Protein AF-0000000068150251 (afdb_homodimer)

Radius of gyration: 20.87 Å; Cα contacts (8 Å, |Δi|>4): 635; chains: 2; bounding box: 43×66×47 Å

Nearest PDB structures (foldseek):
  3dr8-assembly1_A  TM=8.140E-01  e=3.156E-13  unclassified
  4mbu-assembly1_A  TM=8.139E-01  e=1.909E-12  Staphylococcus aureus subsp. aureus Mu50
  4j3g-assembly2_C  TM=7.942E-01  e=8.243E-13  Brucella abortus 2308
  1yr0-assembly2_D  TM=7.872E-01  e=1.048E-12  Agrobacterium fabrum str. C58
  3dr8-assembly1_B  TM=7.837E-01  e=1.693E-12  unclassified

pLDDT: mean 96.55, std 4.09, range [64.25, 98.88]

Organism: Rhizobium meliloti (strain 1021) (NCBI:txid266834)

Structure (mmCIF, N/CA/C/O backbone):
data_AF-0000000068150251-model_v1
#
loop_
_entity.id
_entity.type
_entity.pdbx_description
1 polymer 'Acetyltransferase protein'
#
loop_
_atom_site.group_PDB
_atom_site.id
_atom_site.type_symbol
_atom_site.label_atom_id
_atom_site.label_alt_id
_atom_site.label_comp_id
_atom_site.label_asym_id
_atom_site.label_entity_id
_atom_site.label_seq_id
_atom_site.pdbx_PDB_ins_code
_atom_site.Cartn_x
_atom_site.Cartn_y
_atom_site.Cartn_z
_atom_site.occupancy
_atom_site.B_iso_or_equiv
_atom_site.auth_seq_id
_atom_site.auth_comp_id
_atom_site.auth_asym_id
_atom_site.auth_atom_id
_atom_site.pdbx_PDB_model_num
ATOM 1 N N . MET A 1 1 ? 5.004 32.906 16.703 1 64.69 1 MET A N 1
ATOM 2 C CA . MET A 1 1 ? 5.797 31.938 17.469 1 64.69 1 MET A CA 1
ATOM 3 C C . MET A 1 1 ? 6.191 30.75 16.594 1 64.69 1 MET A C 1
ATOM 5 O O . MET A 1 1 ? 5.488 30.406 15.633 1 64.69 1 MET A O 1
ATOM 9 N N . SER A 1 2 ? 7.492 30.25 16.672 1 86.94 2 SER A N 1
ATOM 10 C CA . SER A 1 2 ? 8.102 29.328 15.727 1 86.94 2 SER A CA 1
ATOM 11 C C . SER A 1 2 ? 7.648 27.891 16 1 86.94 2 SER A C 1
ATOM 13 O O . SER A 1 2 ? 7.379 27.516 17.141 1 86.94 2 SER A O 1
ATOM 15 N N . ALA A 1 3 ? 7.125 27.188 15.164 1 93.62 3 ALA A N 1
ATOM 16 C CA . ALA A 1 3 ? 6.715 25.797 15.281 1 93.62 3 ALA A CA 1
ATOM 17 C C . ALA A 1 3 ? 7.926 24.875 15.445 1 93.62 3 ALA A C 1
ATOM 19 O O . ALA A 1 3 ? 8.984 25.141 14.867 1 93.62 3 ALA A O 1
ATOM 20 N N . THR A 1 4 ? 7.863 23.969 16.359 1 96.75 4 THR A N 1
ATOM 21 C CA . THR A 1 4 ? 8.867 22.906 16.484 1 96.75 4 THR A CA 1
ATOM 22 C C . THR A 1 4 ? 8.359 21.609 15.891 1 96.75 4 THR A C 1
ATOM 24 O O . THR A 1 4 ? 7.172 21.281 15.992 1 96.75 4 THR A O 1
ATOM 27 N N . ILE A 1 5 ? 9.281 20.859 15.289 1 97.69 5 ILE A N 1
ATOM 28 C CA . ILE A 1 5 ? 8.938 19.594 14.672 1 97.69 5 ILE A CA 1
ATOM 29 C C . ILE A 1 5 ? 9.688 18.453 15.367 1 97.69 5 ILE A C 1
ATOM 31 O O . ILE A 1 5 ? 10.906 18.547 15.562 1 97.69 5 ILE A O 1
ATOM 35 N N . ARG A 1 6 ? 8.945 17.422 15.664 1 95.44 6 ARG A N 1
ATOM 36 C CA . ARG A 1 6 ? 9.641 16.297 16.297 1 95.44 6 ARG A CA 1
ATOM 37 C C . ARG A 1 6 ? 8.977 14.977 15.945 1 95.44 6 ARG A C 1
ATOM 39 O O . ARG A 1 6 ? 7.793 14.938 15.602 1 95.44 6 ARG A O 1
ATOM 46 N N . LEU A 1 7 ? 9.805 13.938 16.047 1 98.06 7 LEU A N 1
ATOM 47 C CA . LEU A 1 7 ? 9.336 12.555 16 1 98.06 7 LEU A CA 1
ATOM 48 C C . LEU A 1 7 ? 8.688 12.164 17.328 1 98.06 7 LEU A C 1
ATOM 50 O O . LEU A 1 7 ? 9.281 12.352 18.391 1 98.06 7 LEU A O 1
ATOM 54 N N . LEU A 1 8 ? 7.48 11.656 17.266 1 97.88 8 LEU A N 1
ATOM 55 C CA . LEU A 1 8 ? 6.773 11.297 18.5 1 97.88 8 LEU A CA 1
ATOM 56 C C . LEU A 1 8 ? 7.336 10.008 19.094 1 97.88 8 LEU A C 1
ATOM 58 O O . LEU A 1 8 ? 7.715 9.094 18.344 1 97.88 8 LEU A O 1
ATOM 62 N N . GLY A 1 9 ? 7.348 9.953 20.391 1 95.38 9 GLY A N 1
ATOM 63 C CA . GLY A 1 9 ? 7.684 8.734 21.109 1 95.38 9 GLY A CA 1
ATOM 64 C C . GLY A 1 9 ? 6.469 7.996 21.641 1 95.38 9 GLY A C 1
ATOM 65 O O . GLY A 1 9 ? 5.34 8.469 21.5 1 95.38 9 GLY A O 1
ATOM 66 N N . ILE A 1 10 ? 6.734 6.875 22.25 1 91.5 10 ILE A N 1
ATOM 67 C CA . ILE A 1 10 ? 5.691 5.945 22.672 1 91.5 10 ILE A CA 1
ATOM 68 C C . ILE A 1 10 ? 4.793 6.605 23.719 1 91.5 10 ILE A C 1
ATOM 70 O O . ILE A 1 10 ? 3.605 6.297 23.797 1 91.5 10 ILE A O 1
ATOM 74 N N . ASP A 1 11 ? 5.281 7.668 24.422 1 92.56 11 ASP A N 1
ATOM 75 C CA . ASP A 1 11 ? 4.523 8.289 25.5 1 92.56 11 ASP A CA 1
ATOM 76 C C . ASP A 1 11 ? 3.768 9.523 25 1 92.56 11 ASP A C 1
ATOM 78 O O . ASP A 1 11 ? 3.164 10.25 25.797 1 92.56 11 ASP A O 1
ATOM 82 N N . GLU A 1 12 ? 3.734 9.719 23.719 1 96.44 12 GLU A N 1
ATOM 83 C CA . GLU A 1 12 ? 3.1 10.914 23.172 1 96.44 12 GLU A CA 1
ATOM 84 C C . GLU A 1 12 ? 1.892 10.547 22.312 1 96.44 12 GLU A C 1
ATOM 86 O O . GLU A 1 12 ? 1.604 11.227 21.328 1 96.44 12 GLU A O 1
ATOM 91 N N . ALA A 1 13 ? 1.221 9.477 22.75 1 96.75 13 ALA A N 1
ATOM 92 C CA . ALA A 1 13 ? 0.062 8.977 22.016 1 96.75 13 ALA A CA 1
ATOM 93 C C . ALA A 1 13 ? -1.055 10.016 21.984 1 96.75 13 ALA A C 1
ATOM 95 O O . ALA A 1 13 ? -1.792 10.109 21 1 96.75 13 ALA A O 1
ATOM 96 N N . GLU A 1 14 ? -1.145 10.805 23.016 1 96.88 14 GLU A N 1
ATOM 97 C CA . GLU A 1 14 ? -2.227 11.781 23.062 1 96.88 14 GLU A CA 1
ATOM 98 C C . GLU A 1 14 ? -2.021 12.891 22.031 1 96.88 14 GLU A C 1
ATOM 100 O O . GLU A 1 14 ? -2.982 13.359 21.422 1 96.88 14 GLU A O 1
ATOM 105 N N . ALA A 1 15 ? -0.841 13.359 21.875 1 97.69 15 ALA A N 1
ATOM 106 C CA . ALA A 1 15 ? -0.551 14.344 20.828 1 97.69 15 ALA A CA 1
ATOM 107 C C . ALA A 1 15 ? -0.896 13.797 19.453 1 97.69 15 ALA A C 1
ATOM 109 O O . ALA A 1 15 ? -1.49 14.5 18.625 1 97.69 15 ALA A O 1
ATOM 110 N N . PHE A 1 16 ? -0.529 12.562 19.266 1 98.31 16 PHE A N 1
ATOM 111 C CA . PHE A 1 16 ? -0.844 11.875 18.016 1 98.31 16 PHE A CA 1
ATOM 112 C C . PHE A 1 16 ? -2.352 11.797 17.812 1 98.31 16 PHE A C 1
ATOM 114 O O . PHE A 1 16 ? -2.861 12.227 16.781 1 98.31 16 PHE A O 1
ATOM 121 N N . ARG A 1 17 ? -3.018 11.312 18.766 1 98.25 17 ARG A N 1
ATOM 122 C CA . ARG A 1 17 ? -4.465 11.141 18.719 1 98.25 17 ARG A CA 1
ATOM 123 C C . ARG A 1 17 ? -5.168 12.461 18.438 1 98.25 17 ARG A C 1
ATOM 125 O O . ARG A 1 17 ? -6.027 12.531 17.547 1 98.25 17 ARG A O 1
ATOM 132 N N . SER A 1 18 ? -4.797 13.477 19.125 1 98.06 18 SER A N 1
ATOM 133 C CA . SER A 1 18 ? -5.445 14.773 19 1 98.06 18 SER A CA 1
ATOM 134 C C . SER A 1 18 ? -5.34 15.32 17.578 1 98.06 18 SER A C 1
ATOM 136 O O . SER A 1 18 ? -6.348 15.688 16.969 1 98.06 18 SER A O 1
ATOM 138 N N . ILE A 1 19 ? -4.18 15.297 17.031 1 98.56 19 ILE A N 1
ATOM 139 C CA . ILE A 1 19 ? -3.977 15.922 15.734 1 98.56 19 ILE A CA 1
ATOM 140 C C . ILE A 1 19 ? -4.535 15.023 14.633 1 98.56 19 ILE A C 1
ATOM 142 O O . ILE A 1 19 ? -5.055 15.516 13.633 1 98.56 19 ILE A O 1
ATOM 146 N N . ARG A 1 20 ? -4.402 13.734 14.789 1 98.62 20 ARG A N 1
ATOM 147 C CA . ARG A 1 20 ? -4.949 12.812 13.797 1 98.62 20 ARG A CA 1
ATOM 148 C C . ARG A 1 20 ? -6.469 12.938 13.711 1 98.62 20 ARG A C 1
ATOM 150 O O . ARG A 1 20 ? -7.027 13.047 12.617 1 98.62 20 ARG A O 1
ATOM 157 N N . LEU A 1 21 ? -7.09 12.945 14.852 1 98.5 21 LEU A N 1
ATOM 158 C CA . LEU A 1 21 ? -8.539 13.062 14.867 1 98.5 21 LEU A CA 1
ATOM 159 C C . LEU A 1 21 ? -8.984 14.438 14.359 1 98.5 21 LEU A C 1
ATOM 161 O O . LEU A 1 21 ? -9.984 14.547 13.656 1 98.5 21 LEU A O 1
ATOM 165 N N . GLU A 1 22 ? -8.266 15.469 14.719 1 98.56 22 GLU A N 1
ATOM 166 C CA . GLU A 1 22 ? -8.547 16.781 14.164 1 98.56 22 GLU A CA 1
ATOM 167 C C . GLU A 1 22 ? -8.492 16.766 12.641 1 98.56 22 GLU A C 1
ATOM 169 O O . GLU A 1 22 ? -9.398 17.281 11.977 1 98.56 22 GLU A O 1
ATOM 174 N N . ALA A 1 23 ? -7.449 16.172 12.141 1 98.38 23 ALA A N 1
ATOM 175 C CA . ALA A 1 23 ? -7.273 16.094 10.695 1 98.38 23 ALA A CA 1
ATOM 176 C C . ALA A 1 23 ? -8.477 15.422 10.031 1 98.38 23 ALA A C 1
ATOM 178 O O . ALA A 1 23 ? -9.031 15.945 9.07 1 98.38 23 ALA A O 1
ATOM 179 N N . LEU A 1 24 ? -8.906 14.273 10.57 1 97.94 24 LEU A N 1
ATOM 180 C CA . LEU A 1 24 ? -9.977 13.469 9.984 1 97.94 24 LEU A CA 1
ATOM 181 C C . LEU A 1 24 ? -11.32 14.18 10.086 1 97.94 24 LEU A C 1
ATOM 183 O O . LEU A 1 24 ? -12.156 14.062 9.188 1 97.94 24 LEU A O 1
ATOM 187 N N . ARG A 1 25 ? -11.5 14.961 11.148 1 98 25 ARG A N 1
ATOM 188 C CA . ARG A 1 25 ? -12.766 15.664 11.352 1 98 25 ARG A CA 1
ATOM 189 C C . ARG A 1 25 ? -12.82 16.938 10.516 1 98 25 ARG A C 1
ATOM 191 O O . ARG A 1 25 ? -13.883 17.312 10.008 1 98 25 ARG A O 1
ATOM 198 N N . THR A 1 26 ? -11.727 17.578 10.336 1 97.56 26 THR A N 1
ATOM 199 C CA . THR A 1 26 ? -11.68 18.875 9.664 1 97.56 26 THR A CA 1
ATOM 200 C C . THR A 1 26 ? -11.664 18.703 8.148 1 97.56 26 THR A C 1
ATOM 202 O O . THR A 1 26 ? -12.266 19.484 7.414 1 97.56 26 THR A O 1
ATOM 205 N N . GLU A 1 27 ? -10.953 17.688 7.668 1 96.38 27 GLU A N 1
ATOM 206 C CA . GLU A 1 27 ? -10.781 17.5 6.23 1 96.38 27 GLU A CA 1
ATOM 207 C C . GLU A 1 27 ? -11.164 16.078 5.816 1 96.38 27 GLU A C 1
ATOM 209 O O . GLU A 1 27 ? -10.383 15.391 5.156 1 96.38 27 GLU A O 1
ATOM 214 N N . PRO A 1 28 ? -12.359 15.648 6.078 1 95.56 28 PRO A N 1
ATOM 215 C CA . PRO A 1 28 ? -12.727 14.25 5.844 1 95.56 28 PRO A CA 1
ATOM 216 C C . PRO A 1 28 ? -12.656 13.859 4.367 1 95.56 28 PRO A C 1
ATOM 218 O O . PRO A 1 28 ? -12.438 12.688 4.043 1 95.56 28 PRO A O 1
ATOM 221 N N . ALA A 1 29 ? -12.68 14.789 3.508 1 94.75 29 ALA A N 1
ATOM 222 C CA . ALA A 1 29 ? -12.734 14.5 2.078 1 94.75 29 ALA A CA 1
ATOM 223 C C . ALA A 1 29 ? -11.359 14.094 1.546 1 94.75 29 ALA A C 1
ATOM 225 O O . ALA A 1 29 ? -11.25 13.562 0.439 1 94.75 29 ALA A O 1
ATOM 226 N N . PHE A 1 30 ? -10.344 14.289 2.35 1 95 30 PHE A N 1
ATOM 227 C CA . PHE A 1 30 ? -9.008 14.141 1.796 1 95 30 PHE A CA 1
ATOM 228 C C . PHE A 1 30 ? -8.312 12.922 2.391 1 95 30 PHE A C 1
ATOM 230 O O . PHE A 1 30 ? -7.16 12.633 2.051 1 95 30 PHE A O 1
ATOM 237 N N . PHE A 1 31 ? -9.062 12.219 3.195 1 96.06 31 PHE A N 1
ATOM 238 C CA . PHE A 1 31 ? -8.461 11.055 3.832 1 96.06 31 PHE A CA 1
ATOM 239 C C . PHE A 1 31 ? -9.25 9.797 3.518 1 96.06 31 PHE A C 1
ATOM 241 O O . PHE A 1 31 ? -10.484 9.828 3.453 1 96.06 31 PHE A O 1
ATOM 248 N N . ALA A 1 32 ? -8.484 8.742 3.395 1 94.75 32 ALA A N 1
ATOM 249 C CA . ALA A 1 32 ? -9.078 7.434 3.125 1 94.75 32 ALA A CA 1
ATOM 250 C C . ALA A 1 32 ? -9.797 6.891 4.359 1 94.75 32 ALA A C 1
ATOM 252 O O . ALA A 1 32 ? -10.734 6.102 4.242 1 94.75 32 ALA A O 1
ATOM 253 N N . SER A 1 33 ? -9.328 7.23 5.52 1 95.31 33 SER A N 1
ATOM 254 C CA . SER A 1 33 ? -9.953 6.836 6.773 1 95.31 33 SER A CA 1
ATOM 255 C C . SER A 1 33 ? -10.969 7.879 7.242 1 95.31 33 SER A C 1
ATOM 257 O O . SER A 1 33 ? -10.875 9.047 6.867 1 95.31 33 SER A O 1
ATOM 259 N N . SER A 1 34 ? -11.891 7.422 8.055 1 95.94 34 SER A N 1
ATOM 260 C CA . SER A 1 34 ? -12.797 8.32 8.75 1 95.94 34 SER A CA 1
ATOM 261 C C . SER A 1 34 ? -12.391 8.508 10.203 1 95.94 34 SER A C 1
ATOM 263 O O . SER A 1 34 ? -11.578 7.738 10.727 1 95.94 34 SER A O 1
ATOM 265 N N . ALA A 1 35 ? -12.93 9.562 10.805 1 97.06 35 ALA A N 1
ATOM 266 C CA . ALA A 1 35 ? -12.711 9.75 12.234 1 97.06 35 ALA A CA 1
ATOM 267 C C . ALA A 1 35 ? -13.18 8.531 13.023 1 97.06 35 ALA A C 1
ATOM 269 O O . ALA A 1 35 ? -12.523 8.117 13.984 1 97.06 35 ALA A O 1
ATOM 270 N N . GLU A 1 36 ? -14.242 7.914 12.578 1 95.19 36 GLU A N 1
ATOM 271 C CA . GLU A 1 36 ? -14.82 6.754 13.25 1 95.19 36 GLU A CA 1
ATOM 272 C C . GLU A 1 36 ? -13.867 5.566 13.219 1 95.19 36 GLU A C 1
ATOM 274 O O . GLU A 1 36 ? -13.805 4.785 14.172 1 95.19 36 GLU A O 1
ATOM 279 N N . ASP A 1 37 ? -13.094 5.5 12.125 1 94 37 ASP A N 1
ATOM 280 C CA . ASP A 1 37 ? -12.102 4.438 11.992 1 94 37 ASP A CA 1
ATOM 281 C C . ASP A 1 37 ? -11.109 4.457 13.156 1 94 37 ASP A C 1
ATOM 283 O O . ASP A 1 37 ? -10.578 3.418 13.539 1 94 37 ASP A O 1
ATOM 287 N N . TRP A 1 38 ? -10.898 5.617 13.695 1 96.44 38 TRP A N 1
ATOM 288 C CA . TRP A 1 38 ? -9.805 5.801 14.641 1 96.44 38 TRP A CA 1
ATOM 289 C C . TRP A 1 38 ? -10.336 6.047 16.047 1 96.44 38 TRP A C 1
ATOM 291 O O . TRP A 1 38 ? -9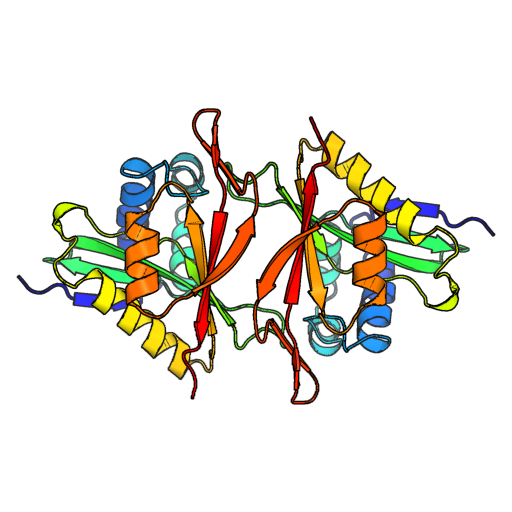.68 5.695 17.031 1 96.44 38 TRP A O 1
ATOM 301 N N . GLU A 1 39 ? -11.477 6.621 16.172 1 95.81 39 GLU A N 1
ATOM 302 C CA . GLU A 1 39 ? -12.031 7.023 17.453 1 95.81 39 GLU A CA 1
ATOM 303 C C . GLU A 1 39 ? -12.266 5.816 18.359 1 95.81 39 GLU A C 1
ATOM 305 O O . GLU A 1 39 ? -12.156 5.918 19.594 1 95.81 39 GLU A O 1
ATOM 310 N N . LYS A 1 40 ? -12.523 4.699 17.797 1 92.75 40 LYS A N 1
ATOM 311 C CA . LYS A 1 40 ? -12.891 3.51 18.562 1 92.75 40 LYS A CA 1
ATOM 312 C C . LYS A 1 40 ? -11.656 2.717 18.984 1 92.75 40 LYS A C 1
ATOM 314 O O . LYS A 1 40 ? -11.758 1.719 19.688 1 92.75 40 LYS A O 1
ATOM 319 N N . LEU A 1 41 ? -10.5 3.186 18.609 1 96.44 41 LEU A N 1
ATOM 320 C CA . LEU A 1 41 ? -9.281 2.447 18.922 1 96.44 41 LEU A CA 1
ATOM 321 C C . LEU A 1 41 ? -8.969 2.521 20.422 1 96.44 41 LEU A C 1
ATOM 323 O O . LEU A 1 41 ? -9.07 3.588 21.031 1 96.44 41 LEU A O 1
ATOM 327 N N . PRO A 1 42 ? -8.609 1.418 20.984 1 96.81 42 PRO A N 1
ATOM 328 C CA . PRO A 1 42 ? -8.172 1.461 22.375 1 96.81 42 PRO A CA 1
ATOM 329 C C . PRO A 1 42 ? -6.844 2.195 22.562 1 96.81 42 PRO A C 1
ATOM 331 O O . PRO A 1 42 ? -6.078 2.338 21.609 1 96.81 42 PRO A O 1
ATOM 334 N N . ASP A 1 43 ? -6.547 2.596 23.812 1 95.44 43 ASP A N 1
ATOM 335 C CA . ASP A 1 43 ? -5.355 3.373 24.125 1 95.44 43 ASP A CA 1
ATOM 336 C C . ASP A 1 43 ? -4.09 2.627 23.703 1 95.44 43 ASP A C 1
ATOM 338 O O . ASP A 1 43 ? -3.139 3.232 23.203 1 95.44 43 ASP A O 1
ATOM 342 N N . GLU A 1 44 ? -4.117 1.401 23.891 1 95.88 44 GLU A N 1
ATOM 343 C CA . GLU A 1 44 ? -2.941 0.595 23.562 1 95.88 44 GLU A CA 1
ATOM 344 C C . GLU A 1 44 ? -2.641 0.634 22.078 1 95.88 44 GLU A C 1
ATOM 346 O O . GLU A 1 44 ? -1.477 0.656 21.672 1 95.88 44 GLU A O 1
ATOM 351 N N . GLU A 1 45 ? -3.66 0.709 21.328 1 96.5 45 GLU A N 1
ATOM 352 C CA . GLU A 1 45 ? -3.477 0.76 19.875 1 96.5 45 GLU A CA 1
ATOM 353 C C . GLU A 1 45 ? -2.926 2.115 19.438 1 96.5 45 GLU A C 1
ATOM 355 O O . GLU A 1 45 ? -2.098 2.189 18.531 1 96.5 45 G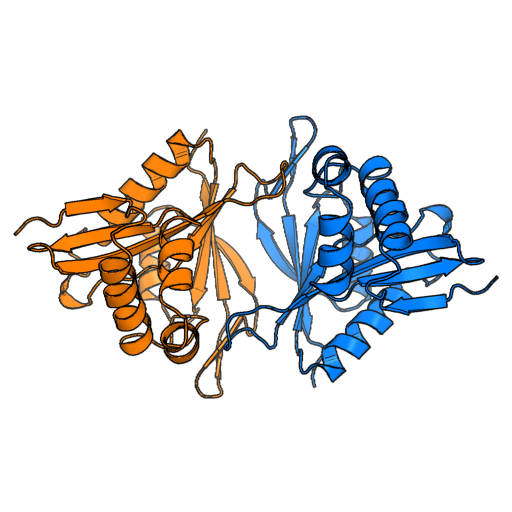LU A O 1
ATOM 360 N N . TRP A 1 46 ? -3.389 3.154 20.094 1 97.12 46 TRP A N 1
ATOM 361 C CA . TRP A 1 46 ? -2.828 4.473 19.812 1 97.12 46 TRP A CA 1
ATOM 362 C C . TRP A 1 46 ? -1.335 4.504 20.125 1 97.12 46 TRP A C 1
ATOM 364 O O . TRP A 1 46 ? -0.546 5.039 19.328 1 97.12 46 TRP A O 1
ATOM 374 N N . ARG A 1 47 ? -0.923 3.949 21.203 1 96.62 47 ARG A N 1
ATOM 375 C CA . ARG A 1 47 ? 0.485 3.895 21.578 1 96.62 47 ARG A CA 1
ATOM 376 C C . ARG A 1 47 ? 1.295 3.092 20.562 1 96.62 47 ARG A C 1
ATOM 378 O O . ARG A 1 47 ? 2.367 3.525 20.141 1 96.62 47 ARG A O 1
ATOM 385 N N . ARG A 1 48 ? 0.732 1.999 20.172 1 95.75 48 ARG A N 1
ATOM 386 C CA . ARG A 1 48 ? 1.41 1.144 19.203 1 95.75 48 ARG A CA 1
ATOM 387 C C . ARG A 1 48 ? 1.596 1.865 17.875 1 95.75 48 ARG A C 1
ATOM 389 O O . ARG A 1 48 ? 2.672 1.806 17.281 1 95.75 48 ARG A O 1
ATOM 396 N N . ARG A 1 49 ? 0.572 2.547 17.453 1 95.94 49 ARG A N 1
ATOM 397 C CA . ARG A 1 49 ? 0.616 3.244 16.172 1 95.94 49 ARG A CA 1
ATOM 398 C C . ARG A 1 49 ? 1.576 4.426 16.219 1 95.94 49 ARG A C 1
ATOM 400 O O . ARG A 1 49 ? 2.166 4.801 15.203 1 95.94 49 ARG A O 1
ATOM 407 N N . THR A 1 50 ? 1.758 4.984 17.375 1 96 50 THR A N 1
ATOM 408 C CA . THR A 1 50 ? 2.646 6.129 17.547 1 96 50 THR A CA 1
ATOM 409 C C . THR A 1 50 ? 4.09 5.746 17.234 1 96 50 THR A C 1
ATOM 411 O O . THR A 1 50 ? 4.855 6.555 16.703 1 96 50 THR A O 1
ATOM 414 N N . VAL A 1 51 ? 4.426 4.449 17.484 1 93.31 51 VAL A N 1
ATOM 415 C CA . VAL A 1 51 ? 5.828 4.074 17.328 1 93.31 51 VAL A CA 1
ATOM 416 C C . VAL A 1 51 ? 5.957 3.02 16.234 1 93.31 51 VAL A C 1
ATOM 418 O O . VAL A 1 51 ? 7.07 2.631 15.859 1 93.31 51 VAL A O 1
ATOM 421 N N . GLY A 1 52 ? 4.824 2.543 15.711 1 94.75 52 GLY A N 1
ATOM 422 C CA . GLY A 1 52 ? 4.863 1.555 14.641 1 94.75 52 GLY A CA 1
ATOM 423 C C . GLY A 1 52 ? 5.496 2.078 13.367 1 94.75 52 GLY A C 1
ATOM 424 O O . GLY A 1 52 ? 6.18 1.338 12.656 1 94.75 52 GLY A O 1
ATOM 425 N N . ASN A 1 53 ? 5.168 3.262 13.062 1 97.12 53 ASN A N 1
ATOM 426 C CA . ASN A 1 53 ? 5.773 4.059 12.008 1 97.12 53 ASN A CA 1
ATOM 427 C C . ASN A 1 53 ? 6.184 5.441 12.508 1 97.12 53 ASN A C 1
ATOM 429 O O . ASN A 1 53 ? 5.594 5.961 13.453 1 97.12 53 ASN A O 1
ATOM 433 N N . PRO A 1 54 ? 7.266 5.953 11.961 1 98.25 54 PRO A N 1
ATOM 434 C CA . PRO A 1 54 ? 7.633 7.316 12.352 1 98.25 54 PRO A CA 1
ATOM 435 C C . PRO A 1 54 ? 6.508 8.32 12.125 1 98.25 54 PRO A C 1
ATOM 437 O O . PRO A 1 54 ? 5.938 8.383 11.031 1 98.25 54 PRO A O 1
ATOM 440 N N . VAL A 1 55 ? 6.219 9.062 13.125 1 98.69 55 VAL A N 1
ATOM 441 C CA . VAL A 1 55 ? 5.215 10.125 13.086 1 98.69 55 VAL A CA 1
ATOM 442 C C . VAL A 1 55 ? 5.84 11.445 13.508 1 98.69 55 VAL A C 1
ATOM 444 O O . VAL A 1 55 ? 6.246 11.609 14.664 1 98.69 55 VAL A O 1
ATOM 447 N N . PHE A 1 56 ? 5.852 12.375 12.609 1 98.75 56 PHE A N 1
ATOM 448 C CA . PHE A 1 56 ? 6.359 13.719 12.875 1 98.75 56 PHE A CA 1
ATOM 449 C C . PHE A 1 56 ? 5.215 14.688 13.117 1 98.75 56 PHE A C 1
ATOM 451 O O . PHE A 1 56 ? 4.238 14.711 12.367 1 98.75 56 PHE A O 1
ATOM 458 N N . VAL A 1 57 ? 5.414 15.5 14.133 1 98.69 57 VAL A N 1
ATOM 459 C CA . VAL A 1 57 ? 4.379 16.469 14.477 1 98.69 57 VAL A CA 1
ATOM 460 C C . VAL A 1 57 ? 5 17.844 14.648 1 98.69 57 VAL A C 1
ATOM 462 O O . VAL A 1 57 ? 6.078 17.984 15.234 1 98.69 57 VAL A O 1
ATOM 465 N N . ALA A 1 58 ? 4.371 18.828 14.07 1 98.62 58 ALA A N 1
ATOM 466 C CA . ALA A 1 58 ? 4.684 20.234 14.344 1 98.62 58 ALA A CA 1
ATOM 467 C C . ALA A 1 58 ? 3.898 20.75 15.547 1 98.62 58 ALA A C 1
ATOM 469 O O . ALA A 1 58 ? 2.688 20.547 15.641 1 98.62 58 ALA A O 1
ATOM 470 N N . PHE A 1 59 ? 4.617 21.422 16.422 1 98.19 59 PHE A N 1
ATOM 471 C CA . PHE A 1 59 ? 4.004 21.984 17.625 1 98.19 59 PHE A CA 1
ATOM 472 C C . PHE A 1 59 ? 4.137 23.5 17.641 1 98.19 59 PHE A C 1
ATOM 474 O O . PHE A 1 59 ? 5.184 24.031 17.281 1 98.19 59 PHE A O 1
ATOM 481 N N . GLN A 1 60 ? 3.041 24.094 17.938 1 96.69 60 GLN A N 1
ATOM 482 C CA . GLN A 1 60 ? 3.051 25.484 18.359 1 96.69 60 GLN A CA 1
ATOM 483 C C . GLN A 1 60 ? 2.604 25.625 19.812 1 96.69 60 GLN A C 1
ATOM 485 O O . GLN A 1 60 ? 1.477 25.266 20.156 1 96.69 60 GLN A O 1
ATOM 490 N N . ASP A 1 61 ? 3.502 26.156 20.719 1 92.56 61 ASP A N 1
ATOM 491 C CA . ASP A 1 61 ? 3.207 26.281 22.141 1 92.56 61 ASP A CA 1
ATOM 492 C C . ASP A 1 61 ? 2.703 24.953 22.719 1 92.56 61 ASP A C 1
ATOM 494 O O . ASP A 1 61 ? 1.655 24.906 23.375 1 92.56 61 ASP A O 1
ATOM 498 N N . ASP A 1 62 ? 3.268 23.781 22.328 1 92 62 ASP A N 1
ATOM 499 C CA . ASP A 1 62 ? 3.043 22.438 22.828 1 92 62 ASP A CA 1
ATOM 500 C C . ASP A 1 62 ? 1.706 21.875 22.328 1 92 62 ASP A C 1
ATOM 502 O O . ASP A 1 62 ? 1.21 20.891 22.859 1 92 62 ASP A O 1
ATOM 506 N N . VAL A 1 63 ? 1.162 22.625 21.406 1 96.38 63 VAL A N 1
ATOM 507 C CA . VAL A 1 63 ? -0.07 22.172 20.781 1 96.38 63 VAL A CA 1
ATOM 508 C C . VAL A 1 63 ? 0.24 21.609 19.391 1 96.38 63 VAL A C 1
ATOM 510 O O . VAL A 1 63 ? 0.866 22.281 18.562 1 96.38 63 VAL A O 1
ATOM 513 N N . PRO A 1 64 ? -0.14 20.359 19.141 1 98.31 64 PRO A N 1
ATOM 514 C CA . PRO A 1 64 ? 0.068 19.828 17.797 1 98.31 64 PRO A CA 1
ATOM 515 C C . PRO A 1 64 ? -0.722 20.609 16.734 1 98.31 64 PRO A C 1
ATOM 517 O O . PRO A 1 64 ? -1.914 20.859 16.922 1 98.31 64 PRO A O 1
ATOM 520 N N . VAL A 1 65 ? -0.056 20.984 15.633 1 98.5 65 VAL A N 1
ATOM 521 C CA . VAL A 1 65 ? -0.733 21.781 14.625 1 98.5 65 VAL A CA 1
ATOM 522 C C . VAL A 1 65 ? -0.536 21.172 13.242 1 98.5 65 VAL A C 1
ATOM 524 O O . VAL A 1 65 ? -1.135 21.625 12.266 1 98.5 65 VAL A O 1
ATOM 527 N N . GLY A 1 66 ? 0.3 20.141 13.109 1 98.62 66 GLY A N 1
ATOM 528 C CA . GLY A 1 66 ? 0.561 19.422 11.867 1 98.62 66 GLY A CA 1
ATOM 529 C C . GLY A 1 66 ? 1.143 18.031 12.094 1 98.62 66 GLY A C 1
ATOM 530 O O . GLY A 1 66 ? 1.745 17.766 13.133 1 98.62 66 GLY A O 1
ATOM 531 N N . ILE A 1 67 ? 0.951 17.188 11.172 1 98.81 67 ILE A N 1
ATOM 532 C CA . ILE A 1 67 ? 1.392 15.805 11.297 1 98.81 67 ILE A CA 1
ATOM 533 C C . ILE A 1 67 ? 1.807 15.258 9.938 1 98.81 67 ILE A C 1
ATOM 535 O O . ILE A 1 67 ? 1.264 15.672 8.906 1 98.81 67 ILE A O 1
ATOM 539 N N . MET A 1 68 ? 2.754 14.398 9.891 1 98.75 68 MET A N 1
ATOM 540 C CA . MET A 1 68 ? 3.191 13.617 8.734 1 98.75 68 MET A CA 1
ATOM 541 C C . MET A 1 68 ? 3.783 12.281 9.172 1 98.75 68 MET A C 1
ATOM 543 O O . MET A 1 68 ? 4.676 12.242 10.023 1 98.75 68 MET A O 1
ATOM 547 N N . GLY A 1 69 ? 3.271 11.242 8.695 1 98.5 69 GLY A N 1
ATOM 548 C CA . GLY A 1 69 ? 3.805 9.922 8.969 1 98.5 69 GLY A CA 1
ATOM 549 C C . GLY A 1 69 ? 4.59 9.344 7.805 1 98.5 69 GLY A C 1
ATOM 550 O O . GLY A 1 69 ? 4.504 9.844 6.684 1 98.5 69 GLY A O 1
ATOM 551 N N . LEU A 1 70 ? 5.383 8.375 8.102 1 98.75 70 LEU A N 1
ATOM 552 C CA . LEU A 1 70 ? 6.207 7.672 7.121 1 98.75 70 LEU A CA 1
ATOM 553 C C . LEU A 1 70 ? 6.074 6.16 7.281 1 98.75 70 LEU A C 1
ATOM 555 O O . LEU A 1 70 ? 6.273 5.629 8.375 1 98.75 70 LEU A O 1
ATOM 559 N N . MET A 1 71 ? 5.738 5.504 6.219 1 98.38 71 MET A N 1
ATOM 560 C CA . MET A 1 71 ? 5.617 4.047 6.223 1 98.38 71 MET A CA 1
ATOM 561 C C . MET A 1 71 ? 6.598 3.418 5.242 1 98.38 71 MET A C 1
ATOM 563 O O . MET A 1 71 ? 6.406 3.494 4.027 1 98.38 71 MET A O 1
ATOM 567 N N . ARG A 1 72 ? 7.621 2.773 5.77 1 98.12 72 ARG A N 1
ATOM 568 C CA . ARG A 1 72 ? 8.609 2.102 4.93 1 98.12 72 ARG A CA 1
ATOM 569 C C . ARG A 1 72 ? 8.07 0.772 4.41 1 98.12 72 ARG A C 1
ATOM 571 O O . ARG A 1 72 ? 7.391 0.043 5.137 1 98.12 72 ARG A O 1
ATOM 578 N N . GLN A 1 73 ? 8.336 0.52 3.123 1 97.19 73 GLN A N 1
ATOM 579 C CA . GLN A 1 73 ? 8 -0.793 2.586 1 97.19 73 GLN A CA 1
ATOM 580 C C . GLN A 1 73 ? 8.75 -1.898 3.324 1 97.19 73 GLN A C 1
ATOM 582 O O . GLN A 1 73 ? 9.953 -1.774 3.588 1 97.19 73 GLN A O 1
ATOM 587 N N . SER A 1 74 ? 8.062 -2.98 3.592 1 93.44 74 SER A N 1
ATOM 588 C CA . SER A 1 74 ? 8.633 -4.004 4.461 1 93.44 74 SER A CA 1
ATOM 589 C C . SER A 1 74 ? 9.367 -5.07 3.648 1 93.44 74 SER A C 1
ATOM 591 O O . SER A 1 74 ? 10.289 -5.711 4.148 1 93.44 74 SER A O 1
ATOM 593 N N . ALA A 1 75 ? 8.898 -5.328 2.414 1 95 75 ALA A N 1
ATOM 594 C CA . ALA A 1 75 ? 9.586 -6.312 1.583 1 95 75 ALA A CA 1
ATOM 595 C C . ALA A 1 75 ? 11.031 -5.895 1.322 1 95 75 ALA A C 1
ATOM 597 O O . ALA A 1 75 ? 11.305 -4.727 1.026 1 95 75 ALA A O 1
ATOM 598 N N . SER A 1 76 ? 11.961 -6.777 1.384 1 95.44 76 SER A N 1
ATOM 599 C CA . SER A 1 76 ? 13.383 -6.461 1.354 1 95.44 76 SER A CA 1
ATOM 600 C C . SER A 1 76 ? 13.758 -5.73 0.07 1 95.44 76 SER A C 1
ATOM 602 O O . SER A 1 76 ? 14.562 -4.793 0.095 1 95.44 76 SER A O 1
ATOM 604 N N . LYS A 1 77 ? 13.172 -6.074 -1.004 1 97.31 77 LYS A N 1
ATOM 605 C CA . LYS A 1 77 ? 13.57 -5.508 -2.291 1 97.31 77 LYS A CA 1
ATOM 606 C C . LYS A 1 77 ? 12.875 -4.168 -2.535 1 97.31 77 LYS A C 1
ATOM 608 O O . LYS A 1 77 ? 13.117 -3.518 -3.555 1 97.31 77 LYS A O 1
ATOM 613 N N . MET A 1 78 ? 12.031 -3.76 -1.611 1 97.81 78 MET A N 1
ATOM 614 C CA . MET A 1 78 ? 11.32 -2.494 -1.733 1 97.81 78 MET A CA 1
ATOM 615 C C . MET A 1 78 ? 11.641 -1.57 -0.563 1 97.81 78 MET A C 1
ATOM 617 O O . MET A 1 78 ? 11.039 -0.506 -0.421 1 97.81 78 MET A O 1
ATOM 621 N N . ALA A 1 79 ? 12.633 -1.973 0.237 1 97.12 79 ALA A N 1
ATOM 622 C CA . ALA A 1 79 ? 12.914 -1.29 1.497 1 97.12 79 ALA A CA 1
ATOM 623 C C . ALA A 1 79 ? 13.531 0.086 1.25 1 97.12 79 ALA A C 1
ATOM 625 O O . ALA A 1 79 ? 13.625 0.903 2.17 1 97.12 79 ALA A O 1
ATOM 626 N N . HIS A 1 80 ? 13.883 0.405 0.04 1 98 80 HIS A N 1
ATOM 627 C CA . HIS A 1 80 ? 14.391 1.724 -0.318 1 98 80 HIS A CA 1
ATOM 628 C C . HIS A 1 80 ? 13.25 2.719 -0.514 1 98 80 HIS A C 1
ATOM 630 O O . HIS A 1 80 ? 13.492 3.896 -0.786 1 98 80 HIS A O 1
ATOM 636 N N . ARG A 1 81 ? 12.008 2.295 -0.37 1 98.56 81 ARG A N 1
ATOM 637 C CA . A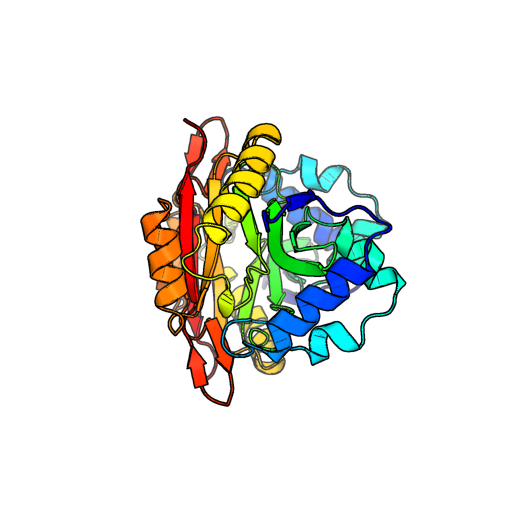RG A 1 81 ? 10.805 3.094 -0.609 1 98.56 81 ARG A CA 1
ATOM 638 C C . ARG A 1 81 ? 10.039 3.326 0.687 1 98.56 81 ARG A C 1
ATOM 640 O O . ARG A 1 81 ? 9.984 2.449 1.552 1 98.56 81 ARG A O 1
ATOM 647 N N . ALA A 1 82 ? 9.414 4.473 0.776 1 98.81 82 ALA A N 1
ATOM 648 C CA . ALA A 1 82 ? 8.492 4.742 1.875 1 98.81 82 ALA A CA 1
ATOM 649 C C . ALA A 1 82 ? 7.348 5.652 1.421 1 98.81 82 ALA A C 1
ATOM 651 O O . ALA A 1 82 ? 7.488 6.395 0.446 1 98.81 82 ALA A O 1
ATOM 652 N N . THR A 1 83 ? 6.301 5.555 2.113 1 98.81 83 THR A N 1
ATOM 653 C CA . THR A 1 83 ? 5.102 6.316 1.779 1 98.81 83 THR A CA 1
ATOM 654 C C . THR A 1 83 ? 4.805 7.352 2.859 1 98.81 83 THR A C 1
ATOM 656 O O . THR A 1 83 ? 4.801 7.035 4.051 1 98.81 83 THR A O 1
ATOM 659 N N . LEU A 1 84 ? 4.59 8.594 2.43 1 98.75 84 LEU A N 1
ATOM 660 C CA . LEU A 1 84 ? 4.059 9.625 3.316 1 98.75 84 LEU A CA 1
ATOM 661 C C . LEU A 1 84 ? 2.58 9.383 3.602 1 98.75 84 LEU A C 1
ATOM 663 O O . LEU A 1 84 ? 1.801 9.125 2.684 1 98.75 84 LEU A O 1
ATOM 667 N N . VAL A 1 85 ? 2.236 9.469 4.898 1 98.06 85 VAL A N 1
ATOM 668 C CA . VAL A 1 85 ? 0.855 9.211 5.293 1 98.06 85 VAL A CA 1
ATOM 669 C C . VAL A 1 85 ? 0.409 10.258 6.312 1 98.06 85 VAL A C 1
ATOM 671 O O . VAL A 1 85 ? 1.241 10.914 6.941 1 98.06 85 VAL A O 1
ATOM 674 N N . MET A 1 86 ? -0.869 10.453 6.398 1 97.81 86 MET A N 1
ATOM 675 C CA . MET A 1 86 ? -1.524 11.242 7.438 1 97.81 86 MET A CA 1
ATOM 676 C C . MET A 1 86 ? -1.057 12.695 7.398 1 97.81 86 MET A C 1
ATOM 678 O O . MET A 1 86 ? -0.835 13.305 8.445 1 97.81 86 MET A O 1
ATOM 682 N N . VAL A 1 87 ? -0.903 13.25 6.266 1 98.25 87 VAL A N 1
ATOM 683 C CA . VAL A 1 87 ? -0.371 14.602 6.137 1 98.25 87 VAL A CA 1
ATOM 684 C C . VAL A 1 87 ? -1.478 15.617 6.402 1 98.25 87 VAL A C 1
ATOM 686 O O . VAL A 1 87 ? -2.512 15.609 5.73 1 98.25 87 VAL A O 1
ATOM 689 N N . TYR A 1 88 ? -1.191 16.453 7.355 1 98.31 88 TYR A N 1
ATOM 690 C CA . TYR A 1 88 ? -2.16 17.469 7.766 1 98.31 88 TYR A CA 1
ATOM 691 C C . TYR A 1 88 ? -1.461 18.672 8.383 1 98.31 88 TYR A C 1
ATOM 693 O O . TYR A 1 88 ? -0.475 18.516 9.109 1 98.31 88 TYR A O 1
ATOM 701 N N . LEU A 1 89 ? -1.886 19.828 8.039 1 98.12 89 LEU A N 1
ATOM 702 C CA . LEU A 1 89 ? -1.522 21.094 8.656 1 98.12 89 LEU A CA 1
ATOM 703 C C . LEU A 1 89 ? -2.752 21.969 8.852 1 98.12 89 LEU A C 1
ATOM 705 O O . LEU A 1 89 ? -3.561 22.125 7.934 1 98.12 89 LEU A O 1
ATOM 709 N N . ARG A 1 90 ? -2.883 22.547 10.016 1 97.69 90 ARG A N 1
ATOM 710 C CA . ARG A 1 90 ? -3.984 23.484 10.25 1 97.69 90 ARG A CA 1
ATOM 711 C C . ARG A 1 90 ? -4.055 24.531 9.141 1 97.69 90 ARG A C 1
ATOM 713 O O . ARG A 1 90 ? -3.027 25.047 8.703 1 97.69 90 ARG A O 1
ATOM 720 N N . ARG A 1 91 ? -5.262 24.812 8.836 1 95.38 91 ARG A N 1
ATOM 721 C CA . ARG A 1 91 ? -5.516 25.672 7.691 1 95.38 91 ARG A CA 1
ATOM 722 C C . ARG A 1 91 ? -4.855 27.031 7.875 1 95.38 91 ARG A C 1
ATOM 724 O O . ARG A 1 91 ? -4.297 27.594 6.93 1 95.38 91 ARG A O 1
ATOM 731 N N . GLU A 1 92 ? -4.863 27.547 9.055 1 95.06 92 GLU A N 1
ATOM 732 C CA . GLU A 1 92 ? -4.375 28.891 9.336 1 95.06 92 GLU A CA 1
ATOM 733 C C . GLU A 1 92 ? -2.855 28.969 9.211 1 95.06 92 GLU A C 1
ATOM 735 O O . GLU A 1 92 ? -2.281 30.047 9.188 1 95.06 92 GLU A O 1
ATOM 740 N N . LEU A 1 93 ? -2.242 27.828 9.102 1 95.75 93 LEU A N 1
ATOM 741 C CA . LEU A 1 93 ? -0.785 27.812 9.055 1 95.75 93 LEU A CA 1
ATOM 742 C C . LEU A 1 93 ? -0.294 27.453 7.656 1 95.75 93 LEU A C 1
ATOM 744 O O . LEU A 1 93 ? 0.911 27.328 7.43 1 95.75 93 LEU A O 1
ATOM 748 N N . ARG A 1 94 ? -1.198 27.25 6.777 1 92.88 94 ARG A N 1
ATOM 749 C CA . ARG A 1 94 ? -0.832 26.969 5.391 1 92.88 94 ARG A CA 1
ATOM 750 C C . ARG A 1 94 ? -0.267 28.203 4.711 1 92.88 94 ARG A C 1
ATOM 752 O O . ARG A 1 94 ? -0.649 29.328 5.039 1 92.88 94 ARG A O 1
ATOM 759 N N . GLY A 1 95 ? 0.717 27.953 3.871 1 91.5 95 GLY A N 1
ATOM 760 C CA . GLY A 1 95 ? 1.368 29.078 3.199 1 91.5 95 GLY A CA 1
ATOM 761 C C . GLY A 1 95 ? 2.484 29.688 4.016 1 91.5 95 GLY A C 1
ATOM 762 O O . GLY A 1 95 ? 3.102 30.672 3.592 1 91.5 95 GLY A O 1
ATOM 763 N N . THR A 1 96 ? 2.793 29.156 5.145 1 94.19 96 THR A N 1
ATOM 764 C CA . THR A 1 96 ? 3.797 29.734 6.039 1 94.19 96 THR A CA 1
ATOM 765 C C . THR A 1 96 ? 5.145 29.031 5.848 1 94.19 96 THR A C 1
ATOM 767 O O . THR A 1 96 ? 6.148 29.453 6.43 1 94.19 96 THR A O 1
ATOM 770 N N . GLY A 1 97 ? 5.168 27.984 5.094 1 96.19 97 GLY A N 1
ATOM 771 C CA . GLY A 1 97 ? 6.379 27.203 4.93 1 96.19 97 GLY A CA 1
ATOM 772 C C . GLY A 1 97 ? 6.465 26.031 5.895 1 96.19 97 GLY A C 1
ATOM 773 O O . GLY A 1 97 ? 7.387 25.219 5.809 1 96.19 97 GLY A O 1
ATOM 774 N N . LEU A 1 98 ? 5.531 25.906 6.785 1 97.44 98 LEU A N 1
ATOM 775 C CA . LEU A 1 98 ? 5.586 24.875 7.824 1 97.44 98 LEU A CA 1
ATOM 776 C C . LEU A 1 98 ? 5.406 23.484 7.219 1 97.44 98 LEU A C 1
ATOM 778 O O . LEU A 1 98 ? 6.02 22.516 7.684 1 97.44 98 LEU A O 1
ATOM 782 N N . ALA A 1 99 ? 4.598 23.391 6.254 1 97.62 99 ALA A N 1
ATOM 783 C CA . ALA A 1 99 ? 4.426 22.094 5.578 1 97.62 99 ALA A CA 1
ATOM 784 C C . ALA A 1 99 ? 5.734 21.625 4.965 1 97.62 99 ALA A C 1
ATOM 786 O O . ALA A 1 99 ? 6.086 20.453 5.066 1 97.62 99 ALA A O 1
ATOM 787 N N . LYS A 1 100 ? 6.402 22.516 4.352 1 98.06 100 LYS A N 1
ATOM 788 C CA . LYS A 1 100 ? 7.707 22.188 3.783 1 98.06 100 LYS A CA 1
ATOM 789 C C . LYS A 1 100 ? 8.688 21.75 4.871 1 98.06 100 LYS A C 1
ATOM 791 O O . LYS A 1 100 ? 9.438 20.797 4.688 1 98.06 100 LYS A O 1
ATOM 796 N N . ARG A 1 101 ? 8.719 22.469 5.918 1 98.12 101 ARG A N 1
ATOM 797 C CA . ARG A 1 101 ? 9.609 22.109 7.016 1 98.12 101 ARG A CA 1
ATOM 798 C C . ARG A 1 101 ? 9.305 20.703 7.539 1 98.12 101 ARG A C 1
ATOM 800 O O . ARG A 1 101 ? 10.211 19.938 7.867 1 98.12 101 ARG A O 1
ATOM 807 N N . LEU A 1 102 ? 8.039 20.422 7.695 1 98.12 102 LEU A N 1
ATOM 808 C CA . LEU A 1 102 ? 7.613 19.078 8.109 1 98.12 102 LEU A CA 1
ATOM 809 C C . LEU A 1 102 ? 8.094 18.031 7.117 1 98.12 102 LEU A C 1
ATOM 811 O O . LEU A 1 102 ? 8.688 17.016 7.516 1 98.12 102 LEU A O 1
ATOM 815 N N . LEU A 1 103 ? 7.887 18.266 5.84 1 98.5 103 LEU A N 1
ATOM 816 C CA . LEU A 1 103 ? 8.328 17.344 4.789 1 98.5 103 LEU A CA 1
ATOM 817 C C . LEU A 1 103 ? 9.836 17.172 4.82 1 98.5 103 LEU A C 1
ATOM 819 O O . LEU A 1 103 ? 10.344 16.062 4.691 1 98.5 103 LEU A O 1
ATOM 823 N N . ASP A 1 104 ? 10.57 18.234 5.02 1 98.38 104 ASP A N 1
ATOM 824 C CA . ASP A 1 104 ? 12.023 18.188 5.082 1 98.38 104 ASP A CA 1
ATOM 825 C C . ASP A 1 104 ? 12.492 17.312 6.246 1 98.38 104 ASP A C 1
ATOM 827 O O . ASP A 1 104 ? 13.438 16.531 6.105 1 98.38 104 ASP A O 1
ATOM 831 N N . ALA A 1 105 ? 11.828 17.453 7.355 1 98.38 105 ALA A N 1
ATOM 832 C CA . ALA A 1 105 ? 12.172 16.625 8.516 1 98.38 105 ALA A CA 1
ATOM 833 C C . ALA A 1 105 ? 11.969 15.148 8.227 1 98.38 105 ALA A C 1
ATOM 835 O O . ALA A 1 105 ? 12.828 14.32 8.547 1 98.38 105 ALA A O 1
ATOM 836 N N . VAL A 1 106 ? 10.852 14.844 7.617 1 98.56 106 VAL A N 1
ATOM 837 C CA . VAL A 1 106 ? 10.547 13.453 7.281 1 98.56 106 VAL A CA 1
ATOM 838 C C . VAL A 1 106 ? 11.539 12.938 6.25 1 98.56 106 VAL A C 1
ATOM 840 O O . VAL A 1 106 ? 12.039 11.812 6.363 1 98.56 106 VAL A O 1
ATOM 843 N N . ALA A 1 107 ? 11.867 13.719 5.289 1 98.5 107 ALA A N 1
ATOM 844 C CA . ALA A 1 107 ? 12.797 13.328 4.23 1 98.5 107 ALA A CA 1
ATOM 845 C C . ALA A 1 107 ? 14.195 13.102 4.789 1 98.5 107 ALA A C 1
ATOM 847 O O . ALA A 1 107 ? 14.883 12.156 4.395 1 98.5 107 ALA A O 1
ATOM 848 N N . ASP A 1 108 ? 14.625 13.992 5.648 1 98.12 108 ASP A N 1
ATOM 849 C CA . ASP A 1 108 ? 15.93 13.836 6.289 1 98.12 108 ASP A CA 1
ATOM 850 C C . ASP A 1 108 ? 15.992 12.523 7.07 1 98.12 108 ASP A C 1
ATOM 852 O O . ASP A 1 108 ? 16.969 11.781 6.961 1 98.12 108 ASP A O 1
ATOM 856 N N . TYR A 1 109 ? 14.977 12.266 7.832 1 98.31 109 TYR A N 1
ATOM 857 C CA . TYR A 1 109 ? 14.883 11 8.547 1 98.31 109 TYR A CA 1
ATOM 858 C C . TYR A 1 109 ? 14.961 9.82 7.578 1 98.31 109 TYR A C 1
ATOM 860 O O . TYR A 1 109 ? 15.727 8.883 7.801 1 98.31 109 TYR A O 1
ATOM 868 N N . ALA A 1 110 ? 14.148 9.898 6.535 1 98.62 110 ALA A N 1
ATOM 869 C CA . ALA A 1 110 ? 14.094 8.836 5.535 1 98.62 110 ALA A CA 1
ATOM 870 C C . ALA A 1 110 ? 15.469 8.57 4.938 1 98.62 110 ALA A C 1
ATOM 872 O O . ALA A 1 110 ? 15.906 7.418 4.863 1 98.62 110 ALA A O 1
ATOM 873 N N . ARG A 1 111 ? 16.203 9.586 4.586 1 98.06 111 ARG A N 1
ATOM 874 C CA . ARG A 1 111 ? 17.531 9.445 4.02 1 98.06 111 ARG A CA 1
ATOM 875 C C . ARG A 1 111 ? 18.484 8.758 5 1 98.06 111 ARG A C 1
ATOM 877 O O . ARG A 1 111 ? 19.25 7.875 4.617 1 98.06 111 ARG A O 1
ATOM 884 N N . ASN A 1 112 ? 18.375 9.188 6.176 1 97.75 112 ASN A N 1
ATOM 885 C CA . ASN A 1 112 ? 19.219 8.609 7.207 1 97.75 112 ASN A CA 1
ATOM 886 C C . ASN A 1 112 ? 18.922 7.125 7.418 1 97.75 112 ASN A C 1
ATOM 888 O O . ASN A 1 112 ? 19.781 6.367 7.859 1 97.75 112 ASN A O 1
ATOM 892 N N . GLU A 1 113 ? 17.672 6.711 7.121 1 97.56 113 GLU A N 1
ATOM 893 C CA . GLU A 1 113 ? 17.266 5.32 7.262 1 97.56 113 GLU A CA 1
ATOM 894 C C . GLU A 1 113 ? 17.547 4.527 5.992 1 97.56 113 GLU A C 1
ATOM 896 O O . GLU A 1 113 ? 17.141 3.367 5.875 1 97.56 113 GLU A O 1
ATOM 901 N N . GLY A 1 114 ? 18.156 5.137 5 1 97.19 114 GLY A N 1
ATOM 902 C CA . GLY A 1 114 ? 18.531 4.449 3.773 1 97.19 114 GLY A CA 1
ATOM 903 C C . GLY A 1 114 ? 17.422 4.43 2.738 1 97.19 114 GLY A C 1
ATOM 904 O O . GLY A 1 114 ? 17.516 3.73 1.729 1 97.19 114 GLY A O 1
ATOM 905 N N . ILE A 1 115 ? 16.375 5.121 2.984 1 98.25 115 ILE A N 1
ATOM 906 C CA . ILE A 1 115 ? 15.305 5.258 2.012 1 98.25 115 ILE A CA 1
ATOM 907 C C . ILE A 1 115 ? 15.75 6.156 0.862 1 98.25 115 ILE A C 1
ATOM 909 O O . ILE A 1 115 ? 16.422 7.168 1.083 1 98.25 115 ILE A O 1
ATOM 913 N N . LYS A 1 116 ? 15.297 5.793 -0.358 1 98.31 116 LYS A N 1
ATOM 914 C CA . LYS A 1 116 ? 15.773 6.508 -1.538 1 98.31 116 LYS A CA 1
ATOM 915 C C . LYS A 1 116 ? 14.617 7.148 -2.299 1 98.31 116 LYS A C 1
ATOM 917 O O . LYS A 1 116 ? 14.836 7.961 -3.201 1 98.31 116 LYS A O 1
ATOM 922 N N . GLN A 1 117 ? 13.43 6.746 -1.945 1 98.75 117 GLN A N 1
ATOM 923 C CA . GLN A 1 117 ? 12.25 7.207 -2.67 1 98.75 117 GLN A CA 1
ATOM 924 C C . GLN A 1 117 ? 11.062 7.398 -1.728 1 98.75 117 GLN A C 1
ATOM 926 O O . GLN A 1 117 ? 10.758 6.52 -0.92 1 98.75 117 GLN A O 1
ATOM 931 N N . LEU A 1 118 ? 10.453 8.57 -1.82 1 98.88 118 LEU A N 1
ATOM 932 C CA . LEU A 1 118 ? 9.211 8.859 -1.107 1 98.88 118 LEU A CA 1
ATOM 933 C C . LEU A 1 118 ? 8.016 8.805 -2.051 1 98.88 118 LEU A C 1
ATOM 935 O O . LEU A 1 118 ? 8.102 9.258 -3.195 1 98.88 118 LEU A O 1
ATOM 939 N N . GLU A 1 119 ? 6.973 8.258 -1.55 1 98.88 119 GLU A N 1
ATOM 940 C CA . GLU A 1 119 ? 5.727 8.125 -2.301 1 98.88 119 GLU A CA 1
ATOM 941 C C . GLU A 1 119 ? 4.535 8.625 -1.486 1 98.88 119 GLU A C 1
ATOM 943 O O . GLU A 1 119 ? 4.633 8.789 -0.268 1 98.88 119 GLU A O 1
ATOM 948 N N . LEU A 1 120 ? 3.496 8.898 -2.18 1 98.75 120 LEU A N 1
ATOM 949 C CA . LEU A 1 120 ? 2.252 9.273 -1.513 1 98.75 120 LEU A CA 1
ATOM 950 C C . LEU A 1 120 ? 1.061 9.094 -2.447 1 98.75 120 LEU A C 1
ATOM 952 O O . LEU A 1 120 ? 1.235 8.898 -3.652 1 98.75 120 LEU A O 1
ATOM 956 N N . ALA A 1 121 ? -0.081 9.055 -1.874 1 98.06 121 ALA A N 1
ATOM 957 C CA . ALA A 1 121 ? -1.359 9.125 -2.578 1 98.06 121 ALA A CA 1
ATOM 958 C C . ALA A 1 121 ? -2.172 10.336 -2.123 1 98.06 121 ALA A C 1
ATOM 960 O O . ALA A 1 121 ? -2.299 10.586 -0.923 1 98.06 121 ALA A O 1
ATOM 961 N N . VAL A 1 122 ? -2.666 11.07 -3.055 1 97.88 122 VAL A N 1
ATOM 962 C CA . VAL A 1 122 ? -3.422 12.289 -2.781 1 97.88 122 VAL A CA 1
ATOM 963 C C . VAL A 1 122 ? -4.77 12.234 -3.496 1 97.88 122 VAL A C 1
ATOM 965 O O . VAL A 1 122 ? -4.848 11.805 -4.652 1 97.88 122 VAL A O 1
ATOM 968 N N . SER A 1 123 ? -5.762 12.734 -2.797 1 97.31 123 SER A N 1
ATOM 969 C CA . SER A 1 123 ? -7.07 12.852 -3.434 1 97.31 123 SER A CA 1
ATOM 970 C C . SER A 1 123 ? -7.004 13.758 -4.66 1 97.31 123 SER A C 1
ATOM 972 O O . SER A 1 123 ? -6.477 14.867 -4.59 1 97.31 123 SER A O 1
ATOM 974 N N . ALA A 1 124 ? -7.57 13.312 -5.77 1 97.31 124 ALA A N 1
ATOM 975 C CA . ALA A 1 124 ? -7.625 14.133 -6.977 1 97.31 124 ALA A CA 1
ATOM 976 C C . ALA A 1 124 ? -8.391 15.43 -6.719 1 97.31 124 ALA A C 1
ATOM 978 O O . ALA A 1 124 ? -8.219 16.406 -7.445 1 97.31 124 ALA A O 1
ATOM 979 N N . ASP A 1 125 ? -9.133 15.477 -5.645 1 95.88 125 ASP A N 1
ATOM 980 C CA . ASP A 1 125 ? -9.953 16.641 -5.305 1 95.88 125 ASP A CA 1
ATOM 981 C C . ASP A 1 125 ? -9.211 17.562 -4.344 1 95.88 125 ASP A C 1
ATOM 983 O O . ASP A 1 125 ? -9.805 18.469 -3.762 1 95.88 125 ASP A O 1
ATOM 987 N N . ASN A 1 126 ? -8.008 17.297 -4.16 1 96.31 126 ASN A N 1
ATOM 988 C CA . ASN A 1 126 ? -7.172 18.156 -3.326 1 96.31 126 ASN A CA 1
ATOM 989 C C . ASN A 1 126 ? -6.055 18.812 -4.133 1 96.31 126 ASN A C 1
ATOM 991 O O . ASN A 1 126 ? -4.875 18.531 -3.912 1 96.31 126 ASN A O 1
ATOM 995 N N . PRO A 1 127 ? -6.43 19.688 -5.012 1 96.19 127 PRO A N 1
ATOM 996 C CA . PRO A 1 127 ? -5.422 20.281 -5.891 1 96.19 127 PRO A CA 1
ATOM 997 C C . PRO A 1 127 ? -4.355 21.062 -5.125 1 96.19 127 PRO A C 1
ATOM 999 O O . PRO A 1 127 ? -3.209 21.156 -5.574 1 96.19 127 PRO A O 1
ATOM 1002 N N . ALA A 1 128 ? -4.707 21.594 -4.035 1 95.94 128 ALA A N 1
ATOM 1003 C CA . ALA A 1 128 ? -3.729 22.328 -3.229 1 95.94 128 ALA A CA 1
ATOM 1004 C C . ALA A 1 128 ? -2.6 21.406 -2.773 1 95.94 128 ALA A C 1
ATOM 1006 O O . ALA A 1 128 ? -1.424 21.766 -2.844 1 95.94 128 ALA A O 1
ATOM 1007 N N . ALA A 1 129 ? -2.959 20.25 -2.316 1 97.44 129 ALA A N 1
ATOM 1008 C CA . ALA A 1 129 ? -1.948 19.281 -1.909 1 97.44 129 ALA A CA 1
ATOM 1009 C C . ALA A 1 129 ? -1.092 18.859 -3.098 1 97.44 129 ALA A C 1
ATOM 1011 O O . ALA A 1 129 ? 0.13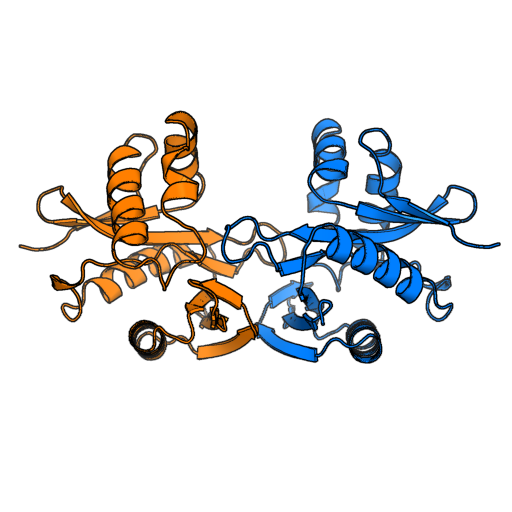5 18.781 -2.992 1 97.44 129 ALA A O 1
ATOM 1012 N N . ILE A 1 130 ? -1.708 18.594 -4.199 1 98.12 130 ILE A N 1
ATOM 1013 C CA . ILE A 1 130 ? -0.993 18.172 -5.398 1 98.12 130 ILE A CA 1
ATOM 1014 C C . ILE A 1 130 ? 0.018 19.25 -5.797 1 98.12 130 ILE A C 1
ATOM 1016 O O . ILE A 1 130 ? 1.178 18.938 -6.082 1 98.12 130 ILE A O 1
ATOM 1020 N N . ARG A 1 131 ? -0.368 20.438 -5.777 1 97.62 131 ARG A N 1
ATOM 1021 C CA . ARG A 1 131 ? 0.514 21.547 -6.109 1 97.62 131 ARG A CA 1
ATOM 1022 C C . ARG A 1 131 ? 1.679 21.641 -5.129 1 97.62 131 ARG A C 1
ATOM 1024 O O . ARG A 1 131 ? 2.818 21.875 -5.527 1 97.62 131 ARG A O 1
ATOM 1031 N N . PHE A 1 132 ? 1.332 21.516 -3.906 1 98.19 132 PHE A N 1
ATOM 1032 C CA . PHE A 1 132 ? 2.371 21.531 -2.883 1 98.19 132 PHE A CA 1
ATOM 1033 C C . PHE A 1 132 ? 3.436 20.469 -3.176 1 98.19 132 PHE A C 1
ATOM 1035 O O . PHE A 1 132 ? 4.629 20.781 -3.199 1 98.19 132 PHE A O 1
ATOM 1042 N N . TYR A 1 133 ? 2.996 19.219 -3.396 1 98.56 133 TYR A N 1
ATOM 1043 C CA . TYR A 1 133 ? 3.949 18.141 -3.602 1 98.56 133 TYR A CA 1
ATOM 1044 C C . TYR A 1 133 ? 4.734 18.344 -4.895 1 98.56 133 TYR A C 1
ATOM 1046 O O . TYR A 1 133 ? 5.93 18.047 -4.957 1 98.56 133 TYR A O 1
ATOM 1054 N N . HIS A 1 134 ? 4.062 18.812 -5.902 1 98.5 134 HIS A N 1
ATOM 1055 C CA . HIS A 1 134 ? 4.77 19.141 -7.133 1 98.5 134 HIS A CA 1
ATOM 1056 C C . HIS A 1 134 ? 5.887 20.141 -6.875 1 98.5 134 HIS A C 1
ATOM 1058 O O . HIS A 1 134 ? 7.012 19.969 -7.344 1 98.5 134 HIS A O 1
ATOM 1064 N N . ARG A 1 135 ? 5.586 21.141 -6.176 1 98.06 135 ARG A N 1
ATOM 1065 C CA . ARG A 1 135 ? 6.562 22.172 -5.848 1 98.06 135 ARG A CA 1
ATOM 1066 C C . ARG A 1 135 ? 7.73 21.594 -5.059 1 98.06 135 ARG A C 1
ATOM 1068 O O . ARG A 1 135 ? 8.867 22.047 -5.195 1 98.06 135 ARG A O 1
ATOM 1075 N N . GLU A 1 136 ? 7.402 20.641 -4.309 1 98.06 136 GLU A N 1
ATOM 1076 C CA . GLU A 1 136 ? 8.422 20.031 -3.453 1 98.06 136 GLU A CA 1
ATOM 1077 C C . GLU A 1 136 ? 9.164 18.922 -4.18 1 98.06 136 GLU A C 1
ATOM 1079 O O . GLU A 1 136 ? 9.914 18.156 -3.561 1 98.06 136 GLU A O 1
ATOM 1084 N N . GLY A 1 137 ? 8.945 18.703 -5.453 1 98.38 137 GLY A N 1
ATOM 1085 C CA . GLY A 1 137 ? 9.789 17.828 -6.266 1 98.38 137 GLY A CA 1
ATOM 1086 C C . GLY A 1 137 ? 9.156 16.484 -6.543 1 98.38 137 GLY A C 1
ATOM 1087 O O . GLY A 1 137 ? 9.797 15.609 -7.137 1 98.38 137 GLY A O 1
ATOM 1088 N N . PHE A 1 138 ? 7.914 16.312 -6.133 1 98.81 138 PHE A N 1
ATOM 1089 C CA . PHE A 1 138 ? 7.211 15.086 -6.488 1 98.81 138 PHE A CA 1
ATOM 1090 C C . PHE A 1 138 ? 6.668 15.164 -7.914 1 98.81 138 PHE A C 1
ATOM 1092 O O . PHE A 1 138 ? 6.383 16.25 -8.414 1 98.81 138 PHE A O 1
ATOM 1099 N N . SER A 1 139 ? 6.512 14.008 -8.5 1 98.56 139 SER A N 1
ATOM 1100 C CA . SER A 1 139 ? 5.863 13.891 -9.797 1 98.56 139 SER A CA 1
ATOM 1101 C C . SER A 1 139 ? 4.789 12.805 -9.781 1 98.56 139 SER A C 1
ATOM 1103 O O . SER A 1 139 ? 4.852 11.875 -8.984 1 98.56 139 SER A O 1
ATOM 1105 N N . VAL A 1 140 ? 3.844 12.906 -10.641 1 98.56 140 VAL A N 1
ATOM 1106 C CA . VAL A 1 140 ? 2.764 11.93 -10.727 1 98.56 140 VAL A CA 1
ATOM 1107 C C . VAL A 1 140 ? 3.285 10.633 -11.344 1 98.56 140 VAL A C 1
ATOM 1109 O O . VAL A 1 140 ? 3.891 10.656 -12.422 1 98.56 140 VAL A O 1
ATOM 1112 N N . ALA A 1 141 ? 3.064 9.57 -10.664 1 98.69 141 ALA A N 1
ATOM 1113 C CA . ALA A 1 141 ? 3.471 8.25 -11.141 1 98.69 141 ALA A CA 1
ATOM 1114 C C . ALA A 1 141 ? 2.27 7.457 -11.648 1 98.69 141 ALA A C 1
ATOM 1116 O O . ALA A 1 141 ? 2.432 6.453 -12.352 1 98.69 141 ALA A O 1
ATOM 1117 N N . GLY A 1 142 ? 1.118 7.895 -11.281 1 98.56 142 GLY A N 1
ATOM 1118 C CA . GLY A 1 142 ? -0.088 7.207 -11.711 1 98.56 142 GLY A CA 1
ATOM 1119 C C . GLY A 1 142 ? -1.349 7.746 -11.07 1 98.56 142 GLY A C 1
ATOM 1120 O O . GLY A 1 142 ? -1.292 8.703 -10.289 1 98.56 142 GLY A O 1
ATOM 1121 N N . ARG A 1 143 ? -2.455 7.188 -11.5 1 98.5 143 ARG A N 1
ATOM 1122 C CA . ARG A 1 143 ? -3.775 7.52 -10.977 1 98.5 143 ARG A CA 1
ATOM 1123 C C . ARG A 1 143 ? -4.637 6.273 -10.82 1 98.5 143 ARG A C 1
ATOM 1125 O O . ARG A 1 143 ? -4.84 5.527 -11.781 1 98.5 143 ARG A O 1
ATOM 1132 N N . ILE A 1 144 ? -5.062 5.984 -9.578 1 98.56 144 ILE A N 1
ATOM 1133 C CA . ILE A 1 144 ? -5.984 4.883 -9.312 1 98.56 144 ILE A CA 1
ATOM 1134 C C . ILE A 1 144 ? -7.426 5.371 -9.43 1 98.56 144 ILE A C 1
ATOM 1136 O O . ILE A 1 144 ? -7.875 6.195 -8.633 1 98.56 144 ILE A O 1
ATOM 1140 N N . PRO A 1 145 ? -8.117 4.902 -10.398 1 98 145 PRO A N 1
ATOM 1141 C CA . PRO A 1 145 ? -9.516 5.32 -10.484 1 98 145 PRO A CA 1
ATOM 1142 C C . PRO A 1 145 ? -10.352 4.863 -9.289 1 98 145 PRO A C 1
ATOM 1144 O O . PRO A 1 145 ? -10.133 3.768 -8.773 1 98 145 PRO A O 1
ATOM 1147 N N . SER A 1 146 ? -11.234 5.746 -8.836 1 97 146 SER A N 1
ATOM 1148 C CA . SER A 1 146 ? -12.102 5.422 -7.711 1 97 146 SER A CA 1
ATOM 1149 C C . SER A 1 146 ? -11.289 4.996 -6.492 1 97 146 SER A C 1
ATOM 1151 O O . SER A 1 146 ? -11.602 3.998 -5.844 1 97 146 SER A O 1
ATOM 1153 N N . GLY A 1 147 ? -10.258 5.75 -6.273 1 96.56 147 GLY A N 1
ATOM 1154 C CA . GLY A 1 147 ? -9.344 5.426 -5.188 1 96.56 147 GLY A CA 1
ATOM 1155 C C . GLY A 1 147 ? -10.008 5.422 -3.828 1 96.56 147 GLY A C 1
ATOM 1156 O O . GLY A 1 147 ? -9.633 4.648 -2.945 1 96.56 147 GLY A O 1
ATOM 1157 N N . PHE A 1 148 ? -10.961 6.23 -3.566 1 94.06 148 PHE A N 1
ATOM 1158 C CA . PHE A 1 148 ? -11.766 6.145 -2.35 1 94.06 148 PHE A CA 1
ATOM 1159 C C . PHE A 1 148 ? -13.148 6.742 -2.566 1 94.06 148 PHE A C 1
ATOM 1161 O O . PHE A 1 148 ? -13.367 7.465 -3.541 1 94.06 148 PHE A O 1
ATOM 1168 N N . LEU A 1 149 ? -13.992 6.383 -1.738 1 95.19 149 LEU A N 1
ATOM 1169 C CA . LEU A 1 149 ? -15.398 6.789 -1.77 1 95.19 149 LEU A CA 1
ATOM 1170 C C . LEU A 1 149 ? -15.695 7.793 -0.663 1 95.19 149 LEU A C 1
ATOM 1172 O O . LEU A 1 149 ? -15.344 7.57 0.497 1 95.19 149 LEU A O 1
ATOM 1176 N N . HIS A 1 150 ? -16.266 8.852 -1.029 1 95.56 150 HIS A N 1
ATOM 1177 C CA . HIS A 1 150 ? -16.656 9.867 -0.051 1 95.56 150 HIS A CA 1
ATOM 1178 C C . HIS A 1 150 ? -17.969 10.531 -0.441 1 95.56 150 HIS A C 1
ATOM 1180 O O . HIS A 1 150 ? -18.094 11.078 -1.539 1 95.56 150 HIS A O 1
ATOM 1186 N N . GLU A 1 151 ? -18.875 10.406 0.542 1 94.31 151 GLU A N 1
ATOM 1187 C CA . GLU A 1 151 ? -20.188 11.023 0.344 1 94.31 151 GLU A CA 1
ATOM 1188 C C . GLU A 1 151 ? -20.781 10.641 -1.008 1 94.31 151 GLU A C 1
ATOM 1190 O O . GLU A 1 151 ? -21.219 11.5 -1.767 1 94.31 151 GLU A O 1
ATOM 1195 N N . GLY A 1 152 ? -20.688 9.445 -1.364 1 92.25 152 GLY A N 1
ATOM 1196 C CA . GLY A 1 152 ? -21.328 8.891 -2.547 1 92.25 152 GLY A CA 1
ATOM 1197 C C . GLY A 1 152 ? -20.531 9.133 -3.82 1 92.25 152 GLY A C 1
ATOM 1198 O O . GLY A 1 152 ? -20.984 8.766 -4.91 1 92.25 152 GLY A O 1
ATOM 1199 N N . ARG A 1 153 ? -19.469 9.773 -3.664 1 95.69 153 ARG A N 1
ATOM 1200 C CA . ARG A 1 153 ? -18.625 10.055 -4.828 1 95.69 153 ARG A CA 1
ATOM 1201 C C . ARG A 1 153 ? -17.422 9.141 -4.871 1 95.69 153 ARG A C 1
ATOM 1203 O O . ARG A 1 153 ? -16.875 8.766 -3.826 1 95.69 153 ARG A O 1
ATOM 1210 N N . GLU A 1 154 ? -17.062 8.711 -6.082 1 96.5 154 GLU A N 1
ATOM 1211 C CA . GLU A 1 154 ? -15.781 8.055 -6.332 1 96.5 154 GLU A CA 1
ATOM 1212 C C . GLU A 1 154 ? -14.703 9.078 -6.684 1 96.5 154 GLU A C 1
ATOM 1214 O O . GLU A 1 154 ? -14.852 9.836 -7.641 1 96.5 154 GLU A O 1
ATOM 1219 N N . ILE A 1 155 ? -13.664 9.055 -5.953 1 97.44 155 ILE A N 1
ATOM 1220 C CA . ILE A 1 155 ? -12.586 10.023 -6.145 1 97.44 155 ILE A CA 1
ATOM 1221 C C . ILE A 1 155 ? -11.289 9.289 -6.477 1 97.44 155 ILE A C 1
ATOM 1223 O O . ILE A 1 155 ? -10.93 8.305 -5.816 1 97.44 155 ILE A O 1
ATOM 1227 N N . ASP A 1 156 ? -10.594 9.789 -7.492 1 98.25 156 ASP A N 1
ATOM 1228 C CA . ASP A 1 156 ? -9.336 9.164 -7.895 1 98.25 156 ASP A CA 1
ATOM 1229 C C . ASP A 1 156 ? -8.234 9.461 -6.883 1 98.25 156 ASP A C 1
ATOM 1231 O O . ASP A 1 156 ? -8.234 10.516 -6.246 1 98.25 156 ASP A O 1
ATOM 1235 N N . ASP A 1 157 ? -7.359 8.484 -6.766 1 97.94 157 ASP A N 1
ATOM 1236 C CA . ASP A 1 157 ? -6.117 8.672 -6.023 1 97.94 157 ASP A CA 1
ATOM 1237 C C . ASP A 1 157 ? -4.957 8.977 -6.969 1 97.94 157 ASP A C 1
ATOM 1239 O O . ASP A 1 157 ? -4.688 8.211 -7.898 1 97.94 157 ASP A O 1
ATOM 1243 N N . VAL A 1 158 ? -4.305 10.008 -6.711 1 98.62 158 VAL A N 1
ATOM 1244 C CA . VAL A 1 158 ? -3.127 10.367 -7.488 1 98.62 158 VAL A CA 1
ATOM 1245 C C . VAL A 1 158 ? -1.866 9.906 -6.766 1 98.62 158 VAL A C 1
ATOM 1247 O O . VAL A 1 158 ? -1.612 10.305 -5.629 1 98.62 158 VAL A O 1
ATOM 1250 N N . ILE A 1 159 ? -1.11 9.078 -7.395 1 98.75 159 ILE A N 1
ATOM 1251 C CA . ILE A 1 159 ? 0.13 8.555 -6.832 1 98.75 159 ILE A CA 1
ATOM 1252 C C . ILE A 1 159 ? 1.3 9.445 -7.242 1 98.75 159 ILE A C 1
ATOM 1254 O O . ILE A 1 159 ? 1.492 9.727 -8.43 1 98.75 159 ILE A O 1
ATOM 1258 N N . MET A 1 160 ? 2.055 9.875 -6.273 1 98.88 160 MET A N 1
ATOM 1259 C CA . MET A 1 160 ? 3.207 10.727 -6.559 1 98.88 160 MET A CA 1
ATOM 1260 C C . MET A 1 160 ? 4.473 10.156 -5.93 1 98.88 160 MET A C 1
ATOM 1262 O O . MET A 1 160 ? 4.406 9.445 -4.926 1 98.88 160 MET A O 1
ATOM 1266 N N . VAL A 1 161 ? 5.59 10.453 -6.539 1 98.81 161 VAL A N 1
ATOM 1267 C CA . VAL A 1 161 ? 6.871 9.914 -6.102 1 98.81 161 VAL A CA 1
ATOM 1268 C C . VAL A 1 161 ? 7.938 11 -6.16 1 98.81 161 VAL A C 1
ATOM 1270 O O . VAL A 1 161 ? 7.832 11.945 -6.945 1 98.81 161 VAL A O 1
ATOM 1273 N N . LYS A 1 162 ? 8.883 10.906 -5.355 1 98.69 162 LYS A N 1
ATOM 1274 C CA . LYS A 1 162 ? 10.07 11.758 -5.328 1 98.69 162 LYS A CA 1
ATOM 1275 C C . LYS A 1 162 ? 11.32 10.961 -4.965 1 98.69 162 LYS A C 1
ATOM 1277 O O . LYS A 1 162 ? 11.359 10.312 -3.916 1 98.69 162 LYS A O 1
ATOM 1282 N N . ARG A 1 163 ? 12.305 10.961 -5.777 1 98.12 163 ARG A N 1
ATOM 1283 C CA . ARG A 1 163 ? 13.609 10.406 -5.426 1 98.12 163 ARG A CA 1
ATOM 1284 C C . ARG A 1 163 ? 14.352 11.32 -4.457 1 98.12 163 ARG A C 1
ATOM 1286 O O . ARG A 1 163 ? 14.391 12.539 -4.648 1 98.12 163 ARG A O 1
ATOM 1293 N N . ILE A 1 164 ? 14.883 10.781 -3.428 1 97.69 164 ILE A N 1
ATOM 1294 C CA . ILE A 1 164 ? 15.539 11.641 -2.445 1 97.69 164 ILE A CA 1
ATOM 1295 C C . ILE A 1 164 ? 17 11.242 -2.305 1 97.69 164 ILE A C 1
ATOM 1297 O O . ILE A 1 164 ? 17.734 11.797 -1.478 1 97.69 164 ILE A O 1
ATOM 1301 N N . ALA A 1 165 ? 17.406 10.102 -2.844 1 85.44 165 ALA A N 1
ATOM 1302 C CA . ALA A 1 165 ? 18.828 9.734 -2.812 1 85.44 165 ALA A CA 1
ATOM 1303 C C . ALA A 1 165 ? 19.484 9.992 -4.164 1 85.44 165 ALA A C 1
ATOM 1305 O O . ALA A 1 165 ? 18.844 9.836 -5.211 1 85.44 165 ALA A O 1
ATOM 1306 N N . ASP A 1 166 ? 20.719 10.805 -4.285 1 64.25 166 ASP A N 1
ATOM 1307 C CA . ASP A 1 166 ? 21.562 11.023 -5.449 1 64.25 166 ASP A CA 1
ATOM 1308 C C . ASP A 1 166 ? 22.141 9.703 -5.961 1 64.25 166 ASP A C 1
ATOM 1310 O O . ASP A 1 166 ? 22.312 8.758 -5.191 1 64.25 166 ASP A O 1
ATOM 1314 N N . MET B 1 1 ? -4.73 -34.312 -15.461 1 64.81 1 MET B N 1
ATOM 1315 C CA . MET B 1 1 ? -5.559 -34.281 -14.258 1 64.81 1 MET B CA 1
ATOM 1316 C C . MET B 1 1 ? -5.957 -32.875 -13.891 1 64.81 1 MET B C 1
ATOM 1318 O O . MET B 1 1 ? -5.238 -31.922 -14.211 1 64.81 1 MET B O 1
ATOM 1322 N N . SER B 1 2 ? -7.27 -32.625 -13.469 1 86.94 2 SER B N 1
ATOM 1323 C CA . SER B 1 2 ? -7.879 -31.297 -13.352 1 86.94 2 SER B CA 1
ATOM 1324 C C . SER B 1 2 ? -7.449 -30.609 -12.062 1 86.94 2 SER B C 1
ATOM 1326 O O . SER B 1 2 ? -7.219 -31.266 -11.047 1 86.94 2 SER B O 1
ATOM 1328 N N . ALA B 1 3 ? -6.906 -29.516 -12.047 1 93.44 3 ALA B N 1
ATOM 1329 C CA . ALA B 1 3 ? -6.516 -28.734 -10.875 1 93.44 3 ALA B CA 1
ATOM 1330 C C . ALA B 1 3 ? -7.742 -28.281 -10.094 1 93.44 3 ALA B C 1
ATOM 1332 O O . ALA B 1 3 ? -8.789 -27.984 -10.68 1 93.44 3 ALA B O 1
ATOM 1333 N N . THR B 1 4 ? -7.703 -28.406 -8.812 1 96.75 4 THR B N 1
ATOM 1334 C CA . THR B 1 4 ? -8.719 -27.844 -7.926 1 96.75 4 THR B CA 1
ATOM 1335 C C . THR B 1 4 ? -8.211 -26.562 -7.277 1 96.75 4 THR B C 1
ATOM 1337 O O . THR B 1 4 ? -7.027 -26.453 -6.941 1 96.75 4 THR B O 1
ATOM 1340 N N . ILE B 1 5 ? -9.125 -25.609 -7.113 1 97.69 5 ILE B N 1
ATOM 1341 C CA . ILE B 1 5 ? -8.781 -24.328 -6.504 1 97.69 5 ILE B CA 1
ATOM 1342 C C . ILE B 1 5 ? -9.57 -24.141 -5.211 1 97.69 5 ILE B C 1
ATOM 1344 O O . ILE B 1 5 ? -10.789 -24.328 -5.191 1 97.69 5 ILE B O 1
ATOM 1348 N N . ARG B 1 6 ? -8.859 -23.734 -4.207 1 95.5 6 ARG B N 1
ATOM 1349 C CA . ARG B 1 6 ? -9.594 -23.5 -2.969 1 95.5 6 ARG B CA 1
ATOM 1350 C C . ARG B 1 6 ? -8.922 -22.422 -2.127 1 95.5 6 ARG B C 1
ATOM 1352 O O . ARG B 1 6 ? -7.727 -22.172 -2.279 1 95.5 6 ARG B O 1
ATOM 1359 N N . LEU B 1 7 ? -9.75 -21.828 -1.271 1 98.06 7 LEU B N 1
ATOM 1360 C CA . LEU B 1 7 ? -9.297 -20.938 -0.211 1 98.06 7 LEU B CA 1
ATOM 1361 C C . LEU B 1 7 ? -8.688 -21.734 0.944 1 98.06 7 LEU B C 1
ATOM 1363 O O . LEU B 1 7 ? -9.297 -22.672 1.454 1 98.06 7 LEU B O 1
ATOM 1367 N N . LEU B 1 8 ? -7.473 -21.375 1.326 1 97.88 8 LEU B N 1
ATOM 1368 C CA . LEU B 1 8 ? -6.797 -22.109 2.395 1 97.88 8 LEU B CA 1
ATOM 1369 C C . LEU B 1 8 ? -7.387 -21.75 3.754 1 97.88 8 LEU B C 1
ATOM 1371 O O . LEU B 1 8 ? -7.77 -20.594 3.986 1 97.88 8 LEU B O 1
ATOM 1375 N N . GLY B 1 9 ? -7.418 -22.719 4.629 1 95.38 9 GLY B N 1
ATOM 1376 C CA . GLY B 1 9 ? -7.777 -22.5 6.02 1 95.38 9 GLY B CA 1
ATOM 1377 C C . GLY B 1 9 ? -6.578 -22.453 6.949 1 95.38 9 GLY B C 1
ATOM 1378 O O . GLY B 1 9 ? -5.445 -22.656 6.516 1 95.38 9 GLY B O 1
ATOM 1379 N N . ILE B 1 10 ? -6.867 -22.219 8.203 1 91.44 10 ILE B 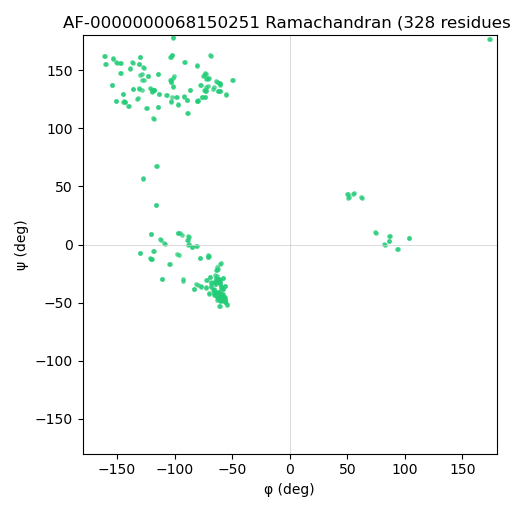N 1
ATOM 1380 C CA . ILE B 1 10 ? -5.84 -21.969 9.211 1 91.44 10 ILE B CA 1
ATOM 1381 C C . ILE B 1 10 ? -4.965 -23.203 9.375 1 91.44 10 ILE B C 1
ATOM 1383 O O . ILE B 1 10 ? -3.779 -23.094 9.695 1 91.44 10 ILE B O 1
ATOM 1387 N N . ASP B 1 11 ? -5.465 -24.422 8.984 1 92.5 11 ASP B N 1
ATOM 1388 C CA . ASP B 1 11 ? -4.727 -25.656 9.203 1 92.5 11 ASP B CA 1
ATOM 1389 C C . ASP B 1 11 ? -3.951 -26.062 7.949 1 92.5 11 ASP B C 1
ATOM 1391 O O . ASP B 1 11 ? -3.359 -27.141 7.898 1 92.5 11 ASP B O 1
ATOM 1395 N N . GLU B 1 12 ? -3.883 -25.203 6.988 1 96.44 12 GLU B N 1
ATOM 1396 C CA . GLU B 1 12 ? -3.227 -25.531 5.73 1 96.44 12 GLU B CA 1
ATOM 1397 C C . GLU B 1 12 ? -2.002 -24.656 5.496 1 96.44 12 GLU B C 1
ATOM 1399 O O . GLU B 1 12 ? -1.688 -24.312 4.355 1 96.44 12 GLU B O 1
ATOM 1404 N N . ALA B 1 13 ? -1.351 -24.328 6.617 1 96.75 13 ALA B N 1
ATOM 1405 C CA . ALA B 1 13 ? -0.179 -23.453 6.57 1 96.75 13 ALA B CA 1
ATOM 1406 C C . ALA B 1 13 ? 0.947 -24.094 5.762 1 96.75 13 ALA B C 1
ATOM 1408 O O . ALA B 1 13 ? 1.706 -23.391 5.086 1 96.75 13 ALA B O 1
ATOM 1409 N N . GLU B 1 14 ? 1.017 -25.391 5.801 1 96.81 14 GLU B N 1
ATOM 1410 C CA . GLU B 1 14 ? 2.107 -26.062 5.098 1 96.81 14 GLU B CA 1
ATOM 1411 C C . GLU B 1 14 ? 1.936 -25.953 3.584 1 96.81 14 GLU B C 1
ATOM 1413 O O . GLU B 1 14 ? 2.914 -25.781 2.854 1 96.81 14 GLU B O 1
ATOM 1418 N N . ALA B 1 15 ? 0.767 -26.125 3.086 1 97.69 15 ALA B N 1
ATOM 1419 C CA . ALA B 1 15 ? 0.51 -25.922 1.66 1 97.69 15 ALA B CA 1
ATOM 1420 C C . ALA B 1 15 ? 0.881 -24.516 1.223 1 97.69 15 ALA B C 1
ATOM 1422 O O . ALA B 1 15 ? 1.502 -24.328 0.174 1 97.69 15 ALA B O 1
ATOM 1423 N N . PHE B 1 16 ? 0.5 -23.578 2.068 1 98.31 16 PHE B N 1
ATOM 1424 C CA . PHE B 1 16 ? 0.837 -22.188 1.82 1 98.31 16 PHE B CA 1
ATOM 1425 C C . PHE B 1 16 ? 2.348 -22 1.784 1 98.31 16 PHE B C 1
ATOM 1427 O O . PHE B 1 16 ? 2.887 -21.469 0.812 1 98.31 16 PHE B O 1
ATOM 1434 N N . ARG B 1 17 ? 2.979 -22.438 2.779 1 98.19 17 ARG B N 1
ATOM 1435 C CA . ARG B 1 17 ? 4.426 -22.312 2.924 1 98.19 17 ARG B CA 1
ATOM 1436 C C . ARG B 1 17 ? 5.152 -22.922 1.73 1 98.19 17 ARG B C 1
ATOM 1438 O O . ARG B 1 17 ? 6.027 -22.297 1.14 1 98.19 17 ARG B O 1
ATOM 1445 N N . SER B 1 18 ? 4.777 -24.094 1.369 1 98.06 18 SER B N 1
ATOM 1446 C CA . SER B 1 18 ? 5.441 -24.828 0.3 1 98.06 18 SER B CA 1
ATOM 1447 C C . SER B 1 18 ? 5.375 -24.062 -1.02 1 98.06 18 SER B C 1
ATOM 1449 O O . SER B 1 18 ? 6.398 -23.844 -1.664 1 98.06 18 SER B O 1
ATOM 1451 N N . ILE B 1 19 ? 4.227 -23.609 -1.378 1 98.56 19 ILE B N 1
ATOM 1452 C CA . ILE B 1 19 ? 4.059 -23 -2.688 1 98.56 19 ILE B CA 1
ATOM 1453 C C . ILE B 1 19 ? 4.633 -21.578 -2.668 1 98.56 19 ILE B C 1
ATOM 1455 O O . ILE B 1 19 ? 5.18 -21.109 -3.668 1 98.56 19 ILE B O 1
ATOM 1459 N N . ARG B 1 20 ? 4.488 -20.891 -1.568 1 98.62 20 ARG B N 1
ATOM 1460 C CA . ARG B 1 20 ? 5.051 -19.547 -1.464 1 98.62 20 ARG B CA 1
ATOM 1461 C C . ARG B 1 20 ? 6.57 -19.578 -1.585 1 98.62 20 ARG B C 1
ATOM 1463 O O . ARG B 1 20 ? 7.152 -18.797 -2.344 1 98.62 20 ARG B O 1
ATOM 1470 N N . LEU B 1 21 ? 7.16 -20.469 -0.858 1 98.5 21 LEU B N 1
ATOM 1471 C CA . LEU B 1 21 ? 8.617 -20.578 -0.91 1 98.5 21 LEU B CA 1
ATOM 1472 C C . LEU B 1 21 ? 9.078 -21.047 -2.281 1 98.5 21 LEU B C 1
ATOM 1474 O O . LEU B 1 21 ? 10.102 -20.578 -2.793 1 98.5 21 LEU B O 1
ATOM 1478 N N . GLU B 1 22 ? 8.359 -21.969 -2.881 1 98.56 22 GLU B N 1
ATOM 1479 C CA . GLU B 1 22 ? 8.672 -22.375 -4.25 1 98.56 22 GLU B CA 1
ATOM 1480 C C . GLU B 1 22 ? 8.648 -21.188 -5.195 1 98.56 22 GLU B C 1
ATOM 1482 O O . GLU B 1 22 ? 9.57 -21 -5.992 1 98.56 22 GLU B O 1
ATOM 1487 N N . ALA B 1 23 ? 7.609 -20.391 -5.066 1 98.38 23 ALA B N 1
ATOM 1488 C CA . ALA B 1 23 ? 7.469 -19.219 -5.918 1 98.38 23 ALA B CA 1
ATOM 1489 C C . ALA B 1 23 ? 8.68 -18.297 -5.785 1 98.38 23 ALA B C 1
ATOM 1491 O O . ALA B 1 23 ? 9.266 -17.875 -6.785 1 98.38 23 ALA B O 1
ATOM 1492 N N . LEU B 1 24 ? 9.086 -18 -4.547 1 97.94 24 LEU B N 1
ATOM 1493 C CA . LEU B 1 24 ? 10.156 -17.047 -4.258 1 97.94 24 LEU B CA 1
ATOM 1494 C C . LEU B 1 24 ? 11.508 -17.594 -4.727 1 97.94 24 LEU B C 1
ATOM 1496 O O . LEU B 1 24 ? 12.359 -16.828 -5.184 1 97.94 24 LEU B O 1
ATOM 1500 N N . ARG B 1 25 ? 11.68 -18.906 -4.656 1 98 25 ARG B N 1
ATOM 1501 C CA . ARG B 1 25 ? 12.938 -19.531 -5.051 1 98 25 ARG B CA 1
ATOM 1502 C C . ARG B 1 25 ? 13.031 -19.672 -6.566 1 98 25 ARG B C 1
ATOM 1504 O O . ARG B 1 25 ? 14.109 -19.531 -7.148 1 98 25 ARG B O 1
ATOM 1511 N N . THR B 1 26 ? 11.938 -19.922 -7.195 1 97.62 26 THR B N 1
ATOM 1512 C CA . THR B 1 26 ? 11.914 -20.219 -8.625 1 97.62 26 THR B CA 1
ATOM 1513 C C . THR B 1 26 ? 11.93 -18.922 -9.438 1 97.62 26 THR B C 1
ATOM 1515 O O . THR B 1 26 ? 12.562 -18.859 -10.492 1 97.62 26 THR B O 1
ATOM 1518 N N . GLU B 1 27 ? 11.227 -17.906 -8.977 1 96.44 27 GLU B N 1
ATOM 1519 C CA . GLU B 1 27 ? 11.086 -16.672 -9.727 1 96.44 27 GLU B CA 1
ATOM 1520 C C . GLU B 1 27 ? 11.461 -15.453 -8.883 1 96.44 27 GLU B C 1
ATOM 1522 O O . GLU B 1 27 ? 10.688 -14.5 -8.781 1 96.44 27 GLU B O 1
ATOM 1527 N N . PRO B 1 28 ? 12.648 -15.406 -8.344 1 95.44 28 PRO B N 1
ATOM 1528 C CA . PRO B 1 28 ? 13.008 -14.344 -7.402 1 95.44 28 PRO B CA 1
ATOM 1529 C C . PRO B 1 28 ? 12.953 -12.953 -8.031 1 95.44 28 PRO B C 1
ATOM 1531 O O . PRO B 1 28 ? 12.734 -11.961 -7.328 1 95.44 28 PRO B O 1
ATOM 1534 N N . ALA B 1 29 ? 13.016 -12.859 -9.289 1 94.69 29 ALA B N 1
ATOM 1535 C CA . ALA B 1 29 ? 13.102 -11.57 -9.961 1 94.69 29 ALA B CA 1
ATOM 1536 C C . ALA B 1 29 ? 11.734 -10.883 -10.016 1 94.69 29 ALA B C 1
ATOM 1538 O O . ALA B 1 29 ? 11.641 -9.695 -10.312 1 94.69 29 ALA B O 1
ATOM 1539 N N . PHE B 1 30 ? 10.703 -11.625 -9.68 1 94.94 30 PHE B N 1
ATOM 1540 C CA . PHE B 1 30 ? 9.375 -11.078 -9.938 1 94.94 30 PHE B CA 1
ATOM 1541 C C . PHE B 1 30 ? 8.641 -10.773 -8.633 1 94.94 30 PHE B C 1
ATOM 1543 O O . PHE B 1 30 ? 7.496 -10.32 -8.648 1 94.94 30 PHE B O 1
ATOM 1550 N N . PHE B 1 31 ? 9.367 -10.969 -7.57 1 96.06 31 PHE B N 1
ATOM 1551 C CA . PHE B 1 31 ? 8.734 -10.727 -6.277 1 96.06 31 PHE B CA 1
ATOM 1552 C C . PHE B 1 31 ? 9.523 -9.695 -5.477 1 96.06 31 PHE B C 1
ATOM 1554 O O . PHE B 1 31 ? 10.758 -9.672 -5.523 1 96.06 31 PHE B O 1
ATOM 1561 N N . ALA B 1 32 ? 8.742 -8.93 -4.754 1 94.81 32 ALA B N 1
ATOM 1562 C CA . ALA B 1 32 ? 9.328 -7.902 -3.898 1 94.81 32 ALA B CA 1
ATOM 1563 C C . ALA B 1 32 ? 10.023 -8.523 -2.688 1 94.81 32 ALA B C 1
ATOM 1565 O O . ALA B 1 32 ? 10.961 -7.941 -2.137 1 94.81 32 ALA B O 1
ATOM 1566 N N . SER B 1 33 ? 9.539 -9.641 -2.23 1 95.31 33 SER B N 1
ATOM 1567 C CA . SER B 1 33 ? 10.141 -10.375 -1.118 1 95.31 33 SER B CA 1
ATOM 1568 C C . SER B 1 33 ? 11.148 -11.406 -1.614 1 95.31 33 SER B C 1
ATOM 1570 O O . SER B 1 33 ? 11.062 -11.859 -2.758 1 95.31 33 SER B O 1
ATOM 1572 N N . SER B 1 34 ? 12.055 -11.758 -0.736 1 95.88 34 SER B N 1
ATOM 1573 C CA . SER B 1 34 ? 12.961 -12.875 -0.977 1 95.88 34 SER B CA 1
ATOM 1574 C C . SER B 1 34 ? 12.516 -14.117 -0.214 1 95.88 34 SER B C 1
ATOM 1576 O O . SER B 1 34 ? 11.68 -14.031 0.692 1 95.88 34 SER B O 1
ATOM 1578 N N . ALA B 1 35 ? 13.055 -15.258 -0.646 1 97.06 35 ALA B N 1
ATOM 1579 C CA . ALA B 1 35 ? 12.805 -16.484 0.108 1 97.06 35 ALA B CA 1
ATOM 1580 C C . ALA B 1 35 ? 13.242 -16.328 1.562 1 97.06 35 ALA B C 1
ATOM 1582 O O . ALA B 1 35 ? 12.555 -16.797 2.475 1 97.06 35 ALA B O 1
ATOM 1583 N N . GLU B 1 36 ? 14.305 -15.602 1.791 1 95.19 36 GLU B N 1
ATOM 1584 C CA . GLU B 1 36 ? 14.859 -15.398 3.129 1 95.19 36 GLU B CA 1
ATOM 1585 C C . GLU B 1 36 ? 13.891 -14.609 4.008 1 95.19 36 GLU B C 1
ATOM 1587 O O . GLU B 1 36 ? 13.789 -14.859 5.211 1 95.19 36 GLU B O 1
ATOM 1592 N N . ASP B 1 37 ? 13.141 -13.703 3.35 1 94 37 ASP B N 1
ATOM 1593 C CA . ASP B 1 37 ? 12.141 -12.922 4.066 1 94 37 ASP B CA 1
ATOM 1594 C C . ASP B 1 37 ? 11.125 -13.828 4.758 1 94 37 ASP B C 1
ATOM 1596 O O . ASP B 1 37 ? 10.57 -13.469 5.797 1 94 37 ASP B O 1
ATOM 1600 N N . TRP B 1 38 ? 10.906 -14.984 4.188 1 96.44 38 TRP B N 1
ATOM 1601 C CA . TRP B 1 38 ? 9.789 -15.82 4.617 1 96.44 38 TRP B CA 1
ATOM 1602 C C . TRP B 1 38 ? 10.297 -17.078 5.328 1 96.44 38 TRP B C 1
ATOM 1604 O O . TRP B 1 38 ? 9.625 -17.609 6.211 1 96.44 38 TRP B O 1
ATOM 1614 N N . GLU B 1 39 ? 11.438 -17.547 4.992 1 95.81 39 GLU B N 1
ATOM 1615 C CA . GLU B 1 39 ? 11.977 -18.797 5.512 1 95.81 39 GLU B CA 1
ATOM 1616 C C . GLU B 1 39 ? 12.18 -18.719 7.023 1 95.81 39 GLU B C 1
ATOM 1618 O O . GLU B 1 39 ? 12.055 -19.734 7.723 1 95.81 39 GLU B O 1
ATOM 1623 N N . LYS B 1 40 ? 12.438 -17.578 7.527 1 92.81 40 LYS B N 1
ATOM 1624 C CA . LYS B 1 40 ? 12.773 -17.406 8.938 1 92.81 40 LYS B CA 1
ATOM 1625 C C . LYS B 1 40 ? 11.516 -17.219 9.789 1 92.81 40 LYS B C 1
ATOM 1627 O O . LYS B 1 40 ? 11.602 -17.156 11.016 1 92.81 40 LYS B O 1
ATOM 1632 N N . LEU B 1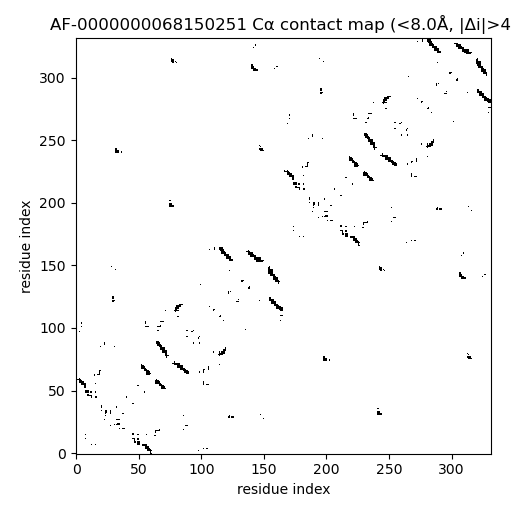 41 ? 10.367 -17.25 9.164 1 96.44 41 LEU B N 1
ATOM 1633 C CA . LEU B 1 41 ? 9.133 -17.031 9.906 1 96.44 41 LEU B CA 1
ATOM 1634 C C . LEU B 1 41 ? 8.797 -18.234 10.781 1 96.44 41 LEU B C 1
ATOM 1636 O O . LEU B 1 41 ? 8.906 -19.375 10.336 1 96.44 41 LEU B O 1
ATOM 1640 N N . PRO B 1 42 ? 8.406 -17.953 11.992 1 96.81 42 PRO B N 1
ATOM 1641 C CA . PRO B 1 42 ? 7.945 -19.078 12.828 1 96.81 42 PRO B CA 1
ATOM 1642 C C . PRO B 1 42 ? 6.625 -19.672 12.344 1 96.81 42 PRO B C 1
ATOM 1644 O O . PRO B 1 42 ? 5.879 -19.016 11.609 1 96.81 42 PRO B O 1
ATOM 1647 N N . ASP B 1 43 ? 6.316 -20.891 12.805 1 95.44 43 ASP B N 1
ATOM 1648 C CA . ASP B 1 43 ? 5.125 -21.625 12.367 1 95.44 43 ASP B CA 1
ATOM 1649 C C . ASP B 1 43 ? 3.857 -20.828 12.664 1 95.44 43 ASP B C 1
ATOM 1651 O O . ASP B 1 43 ? 2.926 -20.812 11.852 1 95.44 43 ASP B O 1
ATOM 1655 N N . GLU B 1 44 ? 3.867 -20.188 13.727 1 95.81 44 GLU B N 1
ATOM 1656 C CA . GLU B 1 44 ? 2.689 -19.422 14.125 1 95.81 44 GLU B CA 1
ATOM 1657 C C . GLU B 1 44 ? 2.418 -18.281 13.148 1 95.81 44 GLU B C 1
ATOM 1659 O O . GLU B 1 44 ? 1.262 -17.969 12.852 1 95.81 44 GLU B O 1
ATOM 1664 N N . GLU B 1 45 ? 3.455 -17.75 12.641 1 96.44 45 GLU B N 1
ATOM 1665 C CA . GLU B 1 45 ? 3.299 -16.656 11.688 1 96.44 45 GLU B CA 1
ATOM 1666 C C . GLU B 1 45 ? 2.775 -17.156 10.352 1 96.44 45 GLU B C 1
ATOM 1668 O O . GLU B 1 45 ? 1.969 -16.5 9.695 1 96.44 45 GLU B O 1
ATOM 1673 N N . TRP B 1 46 ? 3.229 -18.328 9.969 1 97.06 46 TRP B N 1
ATOM 1674 C CA . TRP B 1 46 ? 2.691 -18.938 8.758 1 97.06 46 TRP B CA 1
ATOM 1675 C C . TRP B 1 46 ? 1.192 -19.188 8.891 1 97.06 46 TRP B C 1
ATOM 1677 O O . TRP B 1 46 ? 0.426 -18.906 7.965 1 97.06 46 TRP B O 1
ATOM 1687 N N . ARG B 1 47 ? 0.762 -19.656 10 1 96.56 47 ARG B N 1
ATOM 1688 C CA . ARG B 1 47 ? -0.654 -19.906 10.25 1 96.56 47 ARG B CA 1
ATOM 1689 C C . ARG B 1 47 ? -1.452 -18.609 10.211 1 96.56 47 ARG B C 1
ATOM 1691 O O . ARG B 1 47 ? -2.51 -18.547 9.586 1 96.56 47 ARG B O 1
ATOM 1698 N N . ARG B 1 48 ? -0.898 -17.641 10.82 1 95.75 48 ARG B N 1
ATOM 1699 C CA . ARG B 1 48 ? -1.565 -16.344 10.859 1 95.75 48 ARG B CA 1
ATOM 1700 C C . ARG B 1 48 ? -1.713 -15.758 9.461 1 95.75 48 ARG B C 1
ATOM 1702 O O . ARG B 1 48 ? -2.775 -15.242 9.102 1 95.75 48 ARG B O 1
ATOM 1709 N N . ARG B 1 49 ? -0.674 -15.859 8.68 1 95.81 49 ARG B N 1
ATOM 1710 C CA . ARG B 1 49 ? -0.679 -15.297 7.328 1 95.81 49 ARG B CA 1
ATOM 1711 C C . ARG B 1 49 ? -1.625 -16.078 6.418 1 95.81 49 ARG B C 1
ATOM 1713 O O . ARG B 1 49 ? -2.178 -15.516 5.469 1 95.81 49 ARG B O 1
ATOM 1720 N N . THR B 1 50 ? -1.821 -17.328 6.707 1 95.88 50 THR B N 1
ATOM 1721 C CA . THR B 1 50 ? -2.697 -18.172 5.902 1 95.88 50 THR B CA 1
ATOM 1722 C C . THR B 1 50 ? -4.141 -17.672 5.969 1 95.88 50 THR B C 1
ATOM 1724 O O . THR B 1 50 ? -4.883 -17.781 4.992 1 95.88 50 THR B O 1
ATOM 1727 N N . VAL B 1 51 ? -4.496 -17.031 7.125 1 93.12 51 VAL B N 1
ATOM 1728 C CA . VAL B 1 51 ? -5.898 -16.656 7.285 1 93.12 51 VAL B CA 1
ATOM 1729 C C . VAL B 1 51 ? -6.016 -15.141 7.418 1 93.12 51 VAL B C 1
ATOM 1731 O O . VAL B 1 51 ? -7.121 -14.602 7.465 1 93.12 51 VAL B O 1
ATOM 1734 N N . GLY B 1 52 ? -4.879 -14.453 7.484 1 94.5 52 GLY B N 1
ATOM 1735 C CA . GLY B 1 52 ? -4.902 -13 7.578 1 94.5 52 GLY B CA 1
ATOM 1736 C C . GLY B 1 52 ? -5.504 -12.336 6.359 1 94.5 52 GLY B C 1
ATOM 1737 O O . GLY B 1 52 ? -6.184 -11.312 6.473 1 94.5 52 GLY B O 1
ATOM 1738 N N . ASN B 1 53 ? -5.148 -12.836 5.254 1 97.06 53 ASN B N 1
ATOM 1739 C CA . ASN B 1 53 ? -5.73 -12.516 3.955 1 97.06 53 ASN B CA 1
ATOM 1740 C C . ASN B 1 53 ? -6.141 -13.773 3.193 1 97.06 53 ASN B C 1
ATOM 1742 O O . ASN B 1 53 ? -5.559 -14.836 3.395 1 97.06 53 ASN B O 1
ATOM 1746 N N . PRO B 1 54 ? -7.207 -13.656 2.432 1 98.25 54 PRO B N 1
ATOM 1747 C CA . PRO B 1 54 ? -7.57 -14.812 1.611 1 98.25 54 PRO B CA 1
ATOM 1748 C C . PRO B 1 54 ? -6.43 -15.281 0.71 1 98.25 54 PRO B C 1
ATOM 1750 O O . PRO B 1 54 ? -5.84 -14.469 -0.011 1 98.25 54 PRO B O 1
ATOM 1753 N N . VAL B 1 55 ? -6.156 -16.531 0.771 1 98.69 55 VAL B N 1
ATOM 1754 C CA . VAL B 1 55 ? -5.141 -17.172 -0.058 1 98.69 55 VAL B CA 1
ATOM 1755 C C . VAL B 1 55 ? -5.762 -18.344 -0.836 1 98.69 55 VAL B C 1
ATOM 1757 O O . VAL B 1 55 ? -6.195 -19.328 -0.246 1 98.69 55 VAL B O 1
ATOM 1760 N N . PHE B 1 56 ? -5.738 -18.219 -2.127 1 98.75 56 PHE B N 1
ATOM 1761 C CA . PHE B 1 56 ? -6.238 -19.266 -3.016 1 98.75 56 PHE B CA 1
ATOM 1762 C C . PHE B 1 56 ? -5.09 -20.078 -3.592 1 98.75 56 PHE B C 1
ATOM 1764 O O . PHE B 1 56 ? -4.094 -19.516 -4.059 1 98.75 56 PHE B O 1
ATOM 1771 N N . VAL B 1 57 ? -5.293 -21.375 -3.58 1 98.69 57 VAL B N 1
ATOM 1772 C CA . VAL B 1 57 ? -4.254 -22.266 -4.09 1 98.69 57 VAL B CA 1
ATOM 1773 C C . VAL B 1 57 ? -4.867 -23.266 -5.07 1 98.69 57 VAL B C 1
ATOM 1775 O O . VAL B 1 57 ? -5.953 -23.781 -4.828 1 98.69 57 VAL B O 1
ATOM 1778 N N . ALA B 1 58 ? -4.223 -23.438 -6.188 1 98.62 58 ALA B N 1
ATOM 1779 C CA . ALA B 1 58 ? -4.527 -24.531 -7.113 1 98.62 58 ALA B CA 1
ATOM 1780 C C . ALA B 1 58 ? -3.766 -25.797 -6.742 1 98.62 58 ALA B C 1
ATOM 1782 O O . ALA B 1 58 ? -2.559 -25.75 -6.492 1 98.62 58 ALA B O 1
ATOM 1783 N N . PHE B 1 59 ? -4.492 -26.891 -6.723 1 98.19 59 PHE B N 1
ATOM 1784 C CA . PHE B 1 59 ? -3.9 -28.172 -6.387 1 98.19 59 PHE B CA 1
ATOM 1785 C C . PHE B 1 59 ? -4.016 -29.156 -7.555 1 98.19 59 PHE B C 1
ATOM 1787 O O . PHE B 1 59 ? -5.047 -29.203 -8.227 1 98.19 59 PHE B O 1
ATOM 1794 N N . GLN B 1 60 ? -2.92 -29.766 -7.805 1 96.69 60 GLN B N 1
ATOM 1795 C CA . GLN B 1 60 ? -2.926 -30.969 -8.617 1 96.69 60 GLN B CA 1
ATOM 1796 C C . GLN B 1 60 ? -2.506 -32.188 -7.805 1 96.69 60 GLN B C 1
ATOM 1798 O O . GLN B 1 60 ? -1.392 -32.25 -7.277 1 96.69 60 GLN B O 1
ATOM 1803 N N . ASP B 1 61 ? -3.414 -33.219 -7.656 1 92.56 61 ASP B N 1
ATOM 1804 C CA . ASP B 1 61 ? -3.148 -34.406 -6.852 1 92.56 61 ASP B CA 1
ATOM 1805 C C . ASP B 1 61 ? -2.67 -34.031 -5.453 1 92.56 61 ASP B C 1
ATOM 1807 O O . ASP B 1 61 ? -1.635 -34.5 -4.992 1 92.56 61 ASP B O 1
ATOM 1811 N N . ASP B 1 62 ? -3.252 -33 -4.812 1 92 62 ASP B N 1
ATOM 1812 C CA . ASP B 1 62 ? -3.053 -32.531 -3.441 1 92 62 ASP B CA 1
ATOM 1813 C C . ASP B 1 62 ? -1.712 -31.812 -3.293 1 92 62 ASP B C 1
ATOM 1815 O O . ASP B 1 62 ? -1.236 -31.609 -2.174 1 92 62 ASP B O 1
ATOM 1819 N N . VAL B 1 63 ? -1.129 -31.562 -4.445 1 96.31 63 VAL B N 1
ATOM 1820 C CA . VAL B 1 63 ? 0.113 -30.797 -4.465 1 96.31 63 VAL B CA 1
ATOM 1821 C C . VAL B 1 63 ? -0.17 -29.375 -4.906 1 96.31 63 VAL B C 1
ATOM 1823 O O . VAL B 1 63 ? -0.77 -29.141 -5.961 1 96.31 63 VAL B O 1
ATOM 1826 N N . PRO B 1 64 ? 0.201 -28.391 -4.07 1 98.31 64 PRO B N 1
ATOM 1827 C CA . PRO B 1 64 ? 0.019 -27.016 -4.52 1 98.31 64 PRO B CA 1
ATOM 1828 C C . PRO B 1 64 ? 0.842 -26.672 -5.766 1 98.31 64 PRO B C 1
ATOM 1830 O O . PRO B 1 64 ? 2.033 -27 -5.82 1 98.31 64 PRO B O 1
ATOM 1833 N N . VAL B 1 65 ? 0.2 -26.047 -6.762 1 98.44 65 VAL B N 1
ATOM 1834 C CA . VAL B 1 65 ? 0.908 -25.797 -8.008 1 98.44 65 VAL B CA 1
ATOM 1835 C C . VAL B 1 65 ? 0.736 -24.328 -8.406 1 98.44 65 VAL B C 1
ATOM 1837 O O . VAL B 1 65 ? 1.362 -23.859 -9.359 1 98.44 65 VAL B O 1
ATOM 1840 N N . GLY B 1 66 ? -0.105 -23.562 -7.703 1 98.62 66 GLY B N 1
ATOM 1841 C CA . GLY B 1 66 ? -0.345 -22.141 -7.934 1 98.62 66 GLY B CA 1
ATOM 1842 C C . GLY B 1 66 ? -0.95 -21.438 -6.734 1 98.62 66 GLY B C 1
ATOM 1843 O O . GLY B 1 66 ? -1.581 -22.078 -5.887 1 98.62 66 GLY B O 1
ATOM 1844 N N . ILE B 1 67 ? -0.753 -20.172 -6.652 1 98.81 67 ILE B N 1
ATOM 1845 C CA . ILE B 1 67 ? -1.21 -19.406 -5.504 1 98.81 67 ILE B CA 1
ATOM 1846 C C . ILE B 1 67 ? -1.599 -18 -5.949 1 98.81 67 ILE B C 1
ATOM 1848 O O . ILE B 1 67 ? -1.029 -17.469 -6.902 1 98.81 67 ILE B O 1
ATOM 1852 N N . MET B 1 68 ? -2.553 -17.406 -5.332 1 98.69 68 MET B N 1
ATOM 1853 C CA . MET B 1 68 ? -2.973 -16.016 -5.465 1 98.69 68 MET B CA 1
ATOM 1854 C C . MET B 1 68 ? -3.588 -15.516 -4.168 1 98.69 68 MET B C 1
ATOM 1856 O O . MET B 1 68 ? -4.496 -16.141 -3.617 1 98.69 68 MET B O 1
ATOM 1860 N N . GLY B 1 69 ? -3.08 -14.492 -3.637 1 98.5 69 GLY B N 1
ATOM 1861 C CA . GLY B 1 69 ? -3.633 -13.859 -2.449 1 98.5 69 GLY B CA 1
ATOM 1862 C C . GLY B 1 69 ? -4.402 -12.594 -2.752 1 98.5 69 GLY B C 1
ATOM 1863 O O . GLY B 1 69 ? -4.289 -12.039 -3.848 1 98.5 69 GLY B O 1
ATOM 1864 N N . LEU B 1 70 ? -5.211 -12.195 -1.826 1 98.75 70 LEU B N 1
ATOM 1865 C CA . LEU B 1 70 ? -6.023 -10.992 -1.918 1 98.75 70 LEU B CA 1
ATOM 1866 C C . LEU B 1 70 ? -5.914 -10.164 -0.642 1 98.75 70 LEU B C 1
ATOM 1868 O O . LEU B 1 70 ? -6.152 -10.672 0.456 1 98.75 70 LEU B O 1
ATOM 1872 N N . MET B 1 71 ? -5.559 -8.93 -0.799 1 98.38 71 MET B N 1
ATOM 1873 C CA . MET B 1 71 ? -5.453 -8.008 0.333 1 98.38 71 MET B CA 1
ATOM 1874 C C . MET B 1 71 ? -6.426 -6.848 0.185 1 98.38 71 MET B C 1
ATOM 1876 O O . MET B 1 71 ? -6.211 -5.953 -0.635 1 98.38 71 MET B O 1
ATOM 1880 N N . ARG B 1 72 ? -7.461 -6.844 0.988 1 98.12 72 ARG B N 1
ATOM 1881 C CA . ARG B 1 72 ? -8.438 -5.766 0.966 1 98.12 72 ARG B CA 1
ATOM 1882 C C . ARG B 1 72 ? -7.906 -4.527 1.682 1 98.12 72 ARG B C 1
ATOM 1884 O O . ARG B 1 72 ? -7.25 -4.641 2.719 1 98.12 72 ARG B O 1
ATOM 1891 N N . GLN B 1 73 ? -8.156 -3.367 1.063 1 97.25 73 GLN B N 1
ATOM 1892 C CA . GLN B 1 73 ? -7.816 -2.125 1.749 1 97.25 73 GLN B CA 1
ATOM 1893 C C . GLN B 1 73 ? -8.594 -1.99 3.057 1 97.25 73 GLN B C 1
ATOM 1895 O O . GLN B 1 73 ? -9.797 -2.26 3.104 1 97.25 73 GLN B O 1
ATOM 1900 N N . SER B 1 74 ? -7.914 -1.522 4.078 1 93.5 74 SER B N 1
ATOM 1901 C CA . SER B 1 74 ? -8.516 -1.546 5.406 1 93.5 74 SER B CA 1
ATOM 1902 C C . SER B 1 74 ? -9.234 -0.237 5.711 1 93.5 74 SER B C 1
ATOM 1904 O O . SER B 1 74 ? -10.18 -0.212 6.504 1 93.5 74 SER B O 1
ATOM 1906 N N . ALA B 1 75 ? -8.75 0.885 5.133 1 95.06 75 ALA B N 1
ATOM 1907 C CA . ALA B 1 75 ? -9.438 2.154 5.359 1 95.06 75 ALA B CA 1
ATOM 1908 C C . ALA B 1 75 ? -10.875 2.102 4.848 1 95.06 75 ALA B C 1
ATOM 1910 O O . ALA B 1 75 ? -11.133 1.594 3.752 1 95.06 75 ALA B O 1
ATOM 1911 N N . SER B 1 76 ? -11.805 2.627 5.57 1 95.38 76 SER B N 1
ATOM 1912 C CA . SER B 1 76 ? -13.227 2.457 5.281 1 95.38 76 SER B CA 1
ATOM 1913 C C . SER B 1 76 ? -13.578 2.994 3.898 1 95.38 76 SER B C 1
ATOM 1915 O O . SER B 1 76 ? -14.367 2.389 3.174 1 95.38 76 SER B O 1
ATOM 1917 N N . LYS B 1 77 ? -12.969 4.035 3.498 1 97.31 77 LYS B N 1
ATOM 1918 C CA . LYS B 1 77 ? -13.336 4.676 2.238 1 97.31 77 LYS B CA 1
ATOM 1919 C C . LYS B 1 77 ? -12.633 4.016 1.058 1 97.31 77 LYS B C 1
ATOM 1921 O O . LYS B 1 77 ? -12.852 4.395 -0.095 1 97.31 77 LYS B O 1
ATOM 1926 N N . MET B 1 78 ? -11.805 3.033 1.335 1 97.88 78 MET B N 1
ATOM 1927 C CA . MET B 1 78 ? -11.07 2.324 0.288 1 97.88 78 MET B CA 1
ATOM 1928 C C . MET B 1 78 ? -11.414 0.838 0.295 1 97.88 78 MET B C 1
ATOM 1930 O O . MET B 1 78 ? -10.805 0.053 -0.431 1 97.88 78 MET B O 1
ATOM 1934 N N . ALA B 1 79 ? -12.422 0.477 1.091 1 97.12 79 ALA B N 1
ATOM 1935 C CA . ALA B 1 79 ? -12.727 -0.93 1.344 1 97.12 79 ALA B CA 1
ATOM 1936 C C . ALA B 1 79 ? -13.312 -1.597 0.104 1 97.12 79 ALA B C 1
ATOM 1938 O O . ALA B 1 79 ? -13.422 -2.824 0.043 1 97.12 79 ALA B O 1
ATOM 1939 N N . HIS B 1 80 ? -13.641 -0.852 -0.902 1 98 80 HIS B N 1
ATOM 1940 C CA . HIS B 1 80 ? -14.125 -1.397 -2.164 1 98 80 HIS B CA 1
ATOM 1941 C C . HIS B 1 80 ? -12.969 -1.88 -3.037 1 98 80 HIS B C 1
ATOM 1943 O O . HIS B 1 80 ? -13.188 -2.406 -4.129 1 98 80 HIS B O 1
ATOM 1949 N N . ARG B 1 81 ? -11.727 -1.738 -2.6 1 98.56 81 ARG B N 1
ATOM 1950 C CA . ARG B 1 81 ? -10.516 -2.064 -3.344 1 98.56 81 ARG B CA 1
ATOM 1951 C C . ARG B 1 81 ? -9.766 -3.223 -2.691 1 98.56 81 ARG B C 1
ATOM 1953 O O . ARG B 1 81 ? -9.742 -3.34 -1.465 1 98.56 81 ARG B O 1
ATOM 1960 N N . ALA B 1 82 ? -9.141 -4.02 -3.512 1 98.81 82 ALA B N 1
ATOM 1961 C CA . ALA B 1 82 ? -8.234 -5.051 -3.012 1 98.81 82 ALA B CA 1
ATOM 1962 C C . ALA B 1 82 ? -7.07 -5.277 -3.977 1 98.81 82 ALA B C 1
ATOM 1964 O O . ALA B 1 82 ? -7.18 -4.984 -5.168 1 98.81 82 ALA B O 1
ATOM 1965 N N . THR B 1 83 ? -6.035 -5.762 -3.443 1 98.81 83 THR B N 1
ATOM 1966 C CA . THR B 1 83 ? -4.82 -5.992 -4.219 1 98.81 83 THR B CA 1
ATOM 1967 C C . THR B 1 83 ? -4.531 -7.488 -4.336 1 98.81 83 THR B C 1
ATOM 1969 O O . THR B 1 83 ? -4.559 -8.211 -3.34 1 98.81 83 THR B O 1
ATOM 1972 N N . LEU B 1 84 ? -4.293 -7.941 -5.57 1 98.75 84 LEU B N 1
ATOM 1973 C CA . LEU B 1 84 ? -3.766 -9.281 -5.801 1 98.75 84 LEU B CA 1
ATOM 1974 C C . LEU B 1 84 ? -2.297 -9.367 -5.398 1 98.75 84 LEU B C 1
ATOM 1976 O O . LEU B 1 84 ? -1.501 -8.5 -5.758 1 98.75 84 LEU B O 1
ATOM 1980 N N . VAL B 1 85 ? -1.984 -10.43 -4.633 1 98 85 VAL B N 1
ATOM 1981 C CA . VAL B 1 85 ? -0.615 -10.594 -4.156 1 98 85 VAL B CA 1
ATOM 1982 C C . VAL B 1 85 ? -0.18 -12.047 -4.312 1 98 85 VAL B C 1
ATOM 1984 O O . VAL B 1 85 ? -1.019 -12.945 -4.438 1 98 85 VAL B O 1
ATOM 1987 N N . MET B 1 86 ? 1.102 -12.242 -4.391 1 97.75 86 MET B N 1
ATOM 1988 C CA . MET B 1 86 ? 1.744 -13.555 -4.328 1 97.75 86 MET B CA 1
ATOM 1989 C C . MET B 1 86 ? 1.3 -14.438 -5.488 1 97.75 86 MET B C 1
ATOM 1991 O O . MET B 1 86 ? 1.076 -15.633 -5.316 1 97.75 86 MET B O 1
ATOM 1995 N N . VAL B 1 87 ? 1.172 -13.914 -6.629 1 98.25 87 VAL B N 1
ATOM 1996 C CA . VAL B 1 87 ? 0.657 -14.656 -7.773 1 98.25 87 VAL B CA 1
ATOM 1997 C C . VAL B 1 87 ? 1.769 -15.516 -8.375 1 98.25 87 VAL B C 1
ATOM 1999 O O . VAL B 1 87 ? 2.816 -15 -8.766 1 98.25 87 VAL B O 1
ATOM 2002 N N . TYR B 1 88 ? 1.469 -16.781 -8.43 1 98.31 88 TYR B N 1
ATOM 2003 C CA . TYR B 1 88 ? 2.438 -17.75 -8.938 1 98.31 88 TYR B CA 1
ATOM 2004 C C . TYR B 1 88 ? 1.735 -18.969 -9.5 1 98.31 88 TYR B C 1
ATOM 2006 O O . TYR B 1 88 ? 0.732 -19.438 -8.953 1 98.31 88 TYR B O 1
ATOM 2014 N N . LEU B 1 89 ? 2.186 -19.422 -10.602 1 98.12 89 LEU B N 1
ATOM 2015 C CA . LEU B 1 89 ? 1.821 -20.703 -11.203 1 98.12 89 LEU B CA 1
ATOM 2016 C C . LEU B 1 89 ? 3.053 -21.422 -11.742 1 98.12 89 LEU B C 1
ATOM 2018 O O . LEU B 1 89 ? 3.883 -20.812 -12.43 1 98.12 89 LEU B O 1
ATOM 2022 N N . ARG B 1 90 ? 3.17 -22.703 -11.445 1 97.69 90 ARG B N 1
ATOM 2023 C CA . ARG B 1 90 ? 4.273 -23.484 -12 1 97.69 90 ARG B CA 1
ATOM 2024 C C . ARG B 1 90 ? 4.379 -23.281 -13.508 1 97.69 90 ARG B C 1
ATOM 2026 O O . ARG B 1 90 ? 3.367 -23.266 -14.211 1 97.69 90 ARG B O 1
ATOM 2033 N N . ARG B 1 91 ? 5.586 -23.219 -13.914 1 95.38 91 ARG B N 1
ATOM 2034 C CA . ARG B 1 91 ? 5.875 -22.891 -15.305 1 95.38 91 ARG B CA 1
ATOM 2035 C C . ARG B 1 91 ? 5.223 -23.875 -16.266 1 95.38 91 ARG B C 1
ATOM 2037 O O . ARG B 1 91 ? 4.691 -23.484 -17.297 1 95.38 91 ARG B O 1
ATOM 2044 N N . GLU B 1 92 ? 5.215 -25.109 -15.906 1 95.06 92 GLU B N 1
ATOM 2045 C CA . GLU B 1 92 ? 4.73 -26.172 -16.781 1 95.06 92 GLU B CA 1
ATOM 2046 C C . GLU B 1 92 ? 3.215 -26.109 -16.953 1 95.06 92 GLU B C 1
ATOM 2048 O O . GLU B 1 92 ? 2.652 -26.766 -17.828 1 95.06 92 GLU B O 1
ATOM 2053 N N . LEU B 1 93 ? 2.604 -25.312 -16.156 1 95.75 93 LEU B N 1
ATOM 2054 C CA . LEU B 1 93 ? 1.146 -25.234 -16.203 1 95.75 93 LEU B CA 1
ATOM 2055 C C . LEU B 1 93 ? 0.684 -23.922 -16.812 1 95.75 93 LEU B C 1
ATOM 2057 O O . LEU B 1 93 ? -0.518 -23.656 -16.891 1 95.75 93 LEU B O 1
ATOM 2061 N N . ARG B 1 94 ? 1.602 -23.125 -17.188 1 92.75 94 ARG B N 1
ATOM 2062 C CA . ARG B 1 94 ? 1.265 -21.859 -17.844 1 92.75 94 ARG B CA 1
ATOM 2063 C C . ARG B 1 94 ? 0.736 -22.094 -19.25 1 92.75 94 ARG B C 1
ATOM 2065 O O . ARG B 1 94 ? 1.126 -23.062 -19.906 1 92.75 94 ARG B O 1
ATOM 2072 N N . GLY B 1 95 ? -0.247 -21.281 -19.609 1 91.44 95 GLY B N 1
ATOM 2073 C CA . GLY B 1 95 ? -0.869 -21.453 -20.906 1 91.44 95 GLY B CA 1
ATOM 2074 C C . GLY B 1 95 ? -1.995 -22.469 -20.906 1 91.44 95 GLY B C 1
ATOM 2075 O O . GLY B 1 95 ? -2.588 -22.75 -21.953 1 91.44 95 GLY B O 1
ATOM 2076 N N . THR B 1 96 ? -2.326 -23.016 -19.797 1 94.12 96 THR B N 1
ATOM 2077 C CA . THR B 1 96 ? -3.342 -24.062 -19.688 1 94.12 96 THR B CA 1
ATOM 2078 C C . THR B 1 96 ? -4.691 -23.469 -19.312 1 94.12 96 THR B C 1
ATOM 2080 O O . THR B 1 96 ? -5.707 -24.172 -19.297 1 94.12 96 THR B O 1
ATOM 2083 N N . GLY B 1 97 ? -4.711 -22.219 -18.969 1 96.12 97 GLY B N 1
ATOM 2084 C CA . GLY B 1 97 ? -5.926 -21.578 -18.484 1 96.12 97 GLY B CA 1
ATOM 2085 C C . GLY B 1 97 ? -6.051 -21.594 -16.984 1 96.12 97 GLY B C 1
ATOM 2086 O O . GLY B 1 97 ? -6.977 -21 -16.422 1 96.12 97 GLY B O 1
ATOM 2087 N N . LEU B 1 98 ? -5.141 -22.219 -16.281 1 97.38 98 LEU B N 1
ATOM 2088 C CA . LEU B 1 98 ? -5.23 -22.375 -14.844 1 97.38 98 LEU B CA 1
ATOM 2089 C C . LEU B 1 98 ? -5.051 -21.031 -14.141 1 97.38 98 LEU B C 1
ATOM 2091 O O . LEU B 1 98 ? -5.684 -20.781 -13.109 1 97.38 98 LEU B O 1
ATOM 2095 N N . ALA B 1 99 ? -4.227 -20.219 -14.656 1 97.62 99 ALA B N 1
ATOM 2096 C CA . ALA B 1 99 ? -4.051 -18.891 -14.078 1 97.62 99 ALA B CA 1
ATOM 2097 C C . ALA B 1 99 ? -5.355 -18.094 -14.125 1 97.62 99 ALA B C 1
ATOM 2099 O O . ALA B 1 99 ? -5.719 -17.438 -13.156 1 97.62 99 ALA B O 1
ATOM 2100 N N . LYS B 1 100 ? -5.992 -18.188 -15.227 1 98.06 100 LYS B N 1
ATOM 2101 C CA . LYS B 1 100 ? -7.285 -17.516 -15.352 1 98.06 100 LYS B CA 1
ATOM 2102 C C . LYS B 1 100 ? -8.297 -18.078 -14.352 1 98.06 100 LYS B C 1
ATOM 2104 O O . LYS B 1 100 ? -9.055 -17.328 -13.742 1 98.06 100 LYS B O 1
ATOM 2109 N N . ARG B 1 101 ? -8.336 -19.344 -14.242 1 98.12 101 ARG B N 1
ATOM 2110 C CA . ARG B 1 101 ? -9.258 -19.969 -13.297 1 98.12 101 ARG B CA 1
ATOM 2111 C C . ARG B 1 101 ? -8.977 -19.5 -11.867 1 98.12 101 ARG B C 1
ATOM 2113 O O . ARG B 1 101 ? -9.898 -19.266 -11.094 1 98.12 101 ARG B O 1
ATOM 2120 N N . LEU B 1 102 ? -7.719 -19.453 -11.523 1 98.12 102 LEU B N 1
ATOM 2121 C CA . LEU B 1 102 ? -7.316 -18.938 -10.211 1 98.12 102 LEU B CA 1
ATOM 2122 C C . LEU B 1 102 ? -7.785 -17.5 -10.023 1 98.12 102 LEU B C 1
ATOM 2124 O O . LEU B 1 102 ? -8.398 -17.172 -9.008 1 98.12 102 LEU B O 1
ATOM 2128 N N . LEU B 1 103 ? -7.555 -16.656 -11.008 1 98.5 103 LEU B N 1
ATOM 2129 C CA . LEU B 1 103 ? -7.984 -15.258 -10.961 1 98.5 103 LEU B CA 1
ATOM 2130 C C . LEU B 1 103 ? -9.5 -15.156 -10.844 1 98.5 103 LEU B C 1
ATOM 2132 O O . LEU B 1 103 ? -10.016 -14.352 -10.07 1 98.5 103 LEU B O 1
ATOM 2136 N N . ASP B 1 104 ? -10.211 -15.977 -11.555 1 98.31 104 ASP B N 1
ATOM 2137 C CA . ASP B 1 104 ? -11.672 -15.977 -11.508 1 98.31 104 ASP B CA 1
ATOM 2138 C C . ASP B 1 104 ? -12.172 -16.328 -10.109 1 98.31 104 ASP B C 1
ATOM 2140 O O . ASP B 1 104 ? -13.125 -15.727 -9.617 1 98.31 104 ASP B O 1
ATOM 2144 N N . ALA B 1 105 ? -11.531 -17.281 -9.508 1 98.38 105 ALA B N 1
ATOM 2145 C CA . ALA B 1 105 ? -11.906 -17.672 -8.148 1 98.38 105 ALA B CA 1
ATOM 2146 C C . ALA B 1 105 ? -11.719 -16.516 -7.176 1 98.38 105 ALA B C 1
ATOM 2148 O O . ALA B 1 105 ? -12.594 -16.234 -6.352 1 98.38 105 ALA B O 1
ATOM 2149 N N . VAL B 1 106 ? -10.602 -15.859 -7.293 1 98.56 106 VAL B N 1
ATOM 2150 C CA . VAL B 1 106 ? -10.305 -14.727 -6.422 1 98.56 106 VAL B CA 1
ATOM 2151 C C . VAL B 1 106 ? -11.281 -13.586 -6.691 1 98.56 106 VAL B C 1
ATOM 2153 O O . VAL B 1 106 ? -11.797 -12.969 -5.758 1 98.56 106 VAL B O 1
ATOM 2156 N N . ALA B 1 107 ? -11.578 -13.328 -7.91 1 98.5 107 ALA B N 1
ATOM 2157 C CA . ALA B 1 107 ? -12.492 -12.258 -8.289 1 98.5 107 ALA B CA 1
ATOM 2158 C C . ALA B 1 107 ? -13.906 -12.531 -7.797 1 98.5 107 ALA B C 1
ATOM 2160 O O . ALA B 1 107 ? -14.602 -11.625 -7.328 1 98.5 107 ALA B O 1
ATOM 2161 N N . ASP B 1 108 ? -14.336 -13.758 -7.957 1 98.06 108 ASP B N 1
ATOM 2162 C CA . ASP B 1 108 ? -15.656 -14.141 -7.461 1 98.06 108 ASP B CA 1
ATOM 2163 C C . ASP B 1 108 ? -15.758 -13.922 -5.953 1 98.06 108 ASP B C 1
ATOM 2165 O O . ASP B 1 108 ? -16.75 -13.359 -5.469 1 98.06 108 ASP B O 1
ATOM 2169 N N . TYR B 1 109 ? -14.758 -14.367 -5.254 1 98.25 109 TYR B N 1
ATOM 2170 C CA . TYR B 1 109 ? -14.695 -14.125 -3.818 1 98.25 109 TYR B CA 1
ATOM 2171 C C . TYR B 1 109 ? -14.766 -12.633 -3.514 1 98.25 109 TYR B C 1
ATOM 2173 O O . TYR B 1 109 ? -15.539 -12.203 -2.656 1 98.25 109 TYR B O 1
ATOM 2181 N N . ALA B 1 110 ? -13.938 -11.875 -4.215 1 98.62 110 ALA B N 1
ATOM 2182 C CA . ALA B 1 110 ? -13.867 -10.43 -4.016 1 98.62 110 ALA B CA 1
ATOM 2183 C C . ALA B 1 110 ? -15.234 -9.781 -4.219 1 98.62 110 ALA B C 1
ATOM 2185 O O . ALA B 1 110 ? -15.688 -8.992 -3.385 1 98.62 110 ALA B O 1
ATOM 2186 N N . ARG B 1 111 ? -15.938 -10.148 -5.25 1 98.06 111 ARG B N 1
ATOM 2187 C CA . ARG B 1 111 ? -17.266 -9.609 -5.531 1 98.06 111 ARG B CA 1
ATOM 2188 C C . ARG B 1 111 ? -18.234 -9.93 -4.402 1 98.06 111 ARG B C 1
ATOM 2190 O O . ARG B 1 111 ? -19 -9.062 -3.977 1 98.06 111 ARG B O 1
ATOM 2197 N N . ASN B 1 112 ? -18.141 -11.102 -3.977 1 97.69 112 ASN B N 1
ATOM 2198 C CA . ASN B 1 112 ? -19.016 -11.531 -2.895 1 97.69 112 ASN B CA 1
ATOM 2199 C C . ASN B 1 112 ? -18.734 -10.766 -1.604 1 97.69 112 ASN B C 1
ATOM 2201 O O . ASN B 1 112 ? -19.625 -10.617 -0.756 1 97.69 112 ASN B O 1
ATOM 2205 N N . GLU B 1 113 ? -17.5 -10.281 -1.453 1 97.56 113 GLU B N 1
ATOM 2206 C CA . GLU B 1 113 ? -17.094 -9.523 -0.273 1 97.56 113 GLU B CA 1
ATOM 2207 C C . GLU B 1 113 ? -17.359 -8.031 -0.464 1 97.56 113 GLU B C 1
ATOM 2209 O O . GLU B 1 113 ? -16.969 -7.211 0.367 1 97.56 113 GLU B O 1
ATOM 2214 N N . GLY B 1 114 ? -17.953 -7.629 -1.562 1 97.12 114 GLY B N 1
ATOM 2215 C CA . GLY B 1 114 ? -18.297 -6.238 -1.807 1 97.12 114 GLY B CA 1
ATOM 2216 C C . GLY B 1 114 ? -17.172 -5.438 -2.422 1 97.12 114 GLY B C 1
ATOM 2217 O O . GLY B 1 114 ? -17.25 -4.211 -2.516 1 97.12 114 GLY B O 1
ATOM 2218 N N . ILE B 1 115 ? -16.125 -6.082 -2.781 1 98.31 115 ILE B N 1
ATOM 2219 C CA . ILE B 1 115 ? -15.023 -5.422 -3.473 1 98.31 115 ILE B CA 1
ATOM 2220 C C . ILE B 1 115 ? -15.438 -5.094 -4.906 1 98.31 115 ILE B C 1
ATOM 2222 O O . ILE B 1 115 ? -16.094 -5.902 -5.57 1 98.31 115 ILE B O 1
ATOM 2226 N N . LYS B 1 116 ? -14.977 -3.914 -5.387 1 98.31 116 LYS B N 1
ATOM 2227 C CA . LYS B 1 116 ? -15.422 -3.445 -6.695 1 98.31 116 LYS B CA 1
ATOM 2228 C C . LYS B 1 116 ? -14.242 -3.27 -7.645 1 98.31 116 LYS B C 1
ATOM 2230 O O . LYS B 1 116 ? -14.422 -3.086 -8.852 1 98.31 116 LYS B O 1
ATOM 2235 N N . GLN B 1 117 ? -13.055 -3.309 -7.078 1 98.75 117 GLN B N 1
ATOM 2236 C CA . GLN B 1 117 ? -11.859 -3.047 -7.867 1 98.75 117 GLN B CA 1
ATOM 2237 C C . GLN B 1 117 ? -10.688 -3.908 -7.395 1 98.75 117 GLN B C 1
ATOM 2239 O O . GLN B 1 117 ? -10.414 -3.988 -6.195 1 98.75 117 GLN B O 1
ATOM 2244 N N . LEU B 1 118 ? -10.062 -4.574 -8.344 1 98.88 118 LEU B N 1
ATOM 2245 C CA . LEU B 1 118 ? -8.836 -5.32 -8.094 1 98.88 118 LEU B CA 1
ATOM 2246 C C . LEU B 1 118 ? -7.621 -4.559 -8.617 1 98.88 118 LEU B C 1
ATOM 2248 O O . LEU B 1 118 ? -7.676 -3.957 -9.688 1 98.88 118 LEU B O 1
ATOM 2252 N N . GLU B 1 119 ? -6.594 -4.605 -7.859 1 98.88 119 GLU B N 1
ATOM 2253 C CA . GLU B 1 119 ? -5.336 -3.951 -8.203 1 98.88 119 GLU B CA 1
ATOM 2254 C C . GLU B 1 119 ? -4.156 -4.906 -8.047 1 98.88 119 GLU B C 1
ATOM 2256 O O . GLU B 1 119 ? -4.277 -5.953 -7.41 1 98.88 119 GLU B O 1
ATOM 2261 N N . LEU B 1 120 ? -3.094 -4.555 -8.672 1 98.75 120 LEU B N 1
ATOM 2262 C CA . LEU B 1 120 ? -1.861 -5.32 -8.508 1 98.75 120 LEU B CA 1
ATOM 2263 C C . LEU B 1 120 ? -0.652 -4.492 -8.938 1 98.75 120 LEU B C 1
ATOM 2265 O O . LEU B 1 120 ? -0.803 -3.432 -9.547 1 98.75 120 LEU B O 1
ATOM 2269 N N . ALA B 1 121 ? 0.484 -4.918 -8.516 1 98.06 121 ALA B N 1
ATOM 2270 C CA . ALA B 1 121 ? 1.777 -4.43 -8.984 1 98.06 121 ALA B CA 1
ATOM 2271 C C . ALA B 1 121 ? 2.592 -5.555 -9.617 1 98.06 121 ALA B C 1
ATOM 2273 O O . ALA B 1 121 ? 2.684 -6.652 -9.062 1 98.06 121 ALA B O 1
ATOM 2274 N N . VAL B 1 122 ? 3.123 -5.305 -10.75 1 97.81 122 VAL B N 1
ATOM 2275 C CA . VAL B 1 122 ? 3.887 -6.297 -11.5 1 97.81 122 VAL B CA 1
ATOM 2276 C C . VAL B 1 122 ? 5.242 -5.715 -11.891 1 97.81 122 VAL B C 1
ATOM 2278 O O . VAL B 1 122 ? 5.328 -4.555 -12.297 1 97.81 122 VAL B O 1
ATOM 2281 N N . SER B 1 123 ? 6.234 -6.57 -11.828 1 97.19 123 SER B N 1
ATOM 2282 C CA . SER B 1 123 ? 7.551 -6.164 -12.305 1 97.19 123 SER B CA 1
ATOM 2283 C C . SER B 1 123 ? 7.516 -5.785 -13.781 1 97.19 123 SER B C 1
ATOM 2285 O O . SER B 1 123 ? 7 -6.543 -14.609 1 97.19 123 SER B O 1
ATOM 2287 N N . ALA B 1 124 ? 8.094 -4.648 -14.125 1 97.31 124 ALA B N 1
ATOM 2288 C CA . ALA B 1 124 ? 8.172 -4.234 -15.523 1 97.31 124 ALA B CA 1
ATOM 2289 C C . ALA B 1 124 ? 8.953 -5.258 -16.359 1 97.31 124 ALA B C 1
ATOM 2291 O O . ALA B 1 124 ? 8.805 -5.309 -17.578 1 97.31 124 ALA B O 1
ATOM 2292 N N . ASP B 1 125 ? 9.688 -6.109 -15.695 1 95.81 125 ASP B N 1
ATOM 2293 C CA . ASP B 1 125 ? 10.5 -7.117 -16.359 1 95.81 125 ASP B CA 1
ATOM 2294 C C . ASP B 1 125 ? 9.75 -8.438 -16.5 1 95.81 125 ASP B C 1
ATOM 2296 O O . ASP B 1 125 ? 10.352 -9.469 -16.812 1 95.81 125 ASP B O 1
ATOM 2300 N N . ASN B 1 126 ? 8.539 -8.414 -16.188 1 96.31 126 ASN B N 1
ATOM 2301 C CA . ASN B 1 126 ? 7.703 -9.602 -16.344 1 96.31 126 ASN B CA 1
ATOM 2302 C C . ASN B 1 126 ? 6.609 -9.375 -17.391 1 96.31 126 ASN B C 1
ATOM 2304 O O . ASN B 1 126 ? 5.426 -9.359 -17.062 1 96.31 126 ASN B O 1
ATOM 2308 N N . PRO B 1 127 ? 7.008 -9.242 -18.609 1 96.19 127 PRO B N 1
ATOM 2309 C CA . PRO B 1 127 ? 6.027 -8.93 -19.656 1 96.19 127 PRO B CA 1
ATOM 2310 C C . PRO B 1 127 ? 4.953 -10 -19.797 1 96.19 127 PRO B C 1
ATOM 2312 O O . PRO B 1 127 ? 3.816 -9.703 -20.172 1 96.19 127 PRO B O 1
ATOM 2315 N N . ALA B 1 128 ? 5.289 -11.188 -19.516 1 95.94 128 ALA B N 1
ATOM 2316 C CA . ALA B 1 128 ? 4.305 -12.266 -19.594 1 95.94 128 ALA B CA 1
ATOM 2317 C C . ALA B 1 128 ? 3.154 -12.031 -18.625 1 95.94 128 ALA B C 1
ATOM 2319 O O . ALA B 1 128 ? 1.984 -12.195 -18.984 1 95.94 128 ALA B O 1
ATOM 2320 N N . ALA B 1 129 ? 3.49 -11.672 -17.438 1 97.44 129 ALA B N 1
ATOM 2321 C CA . ALA B 1 129 ? 2.459 -11.359 -16.453 1 97.44 129 ALA B CA 1
ATOM 2322 C C . ALA B 1 129 ? 1.624 -10.164 -16.875 1 97.44 129 ALA B C 1
ATOM 2324 O O . ALA B 1 129 ? 0.395 -10.188 -16.781 1 97.44 129 ALA B O 1
ATOM 2325 N N . ILE B 1 130 ? 2.264 -9.141 -17.344 1 98.12 130 ILE B N 1
ATOM 2326 C CA . ILE B 1 130 ? 1.571 -7.938 -17.797 1 98.12 130 ILE B CA 1
ATOM 2327 C C . ILE B 1 130 ? 0.581 -8.297 -18.906 1 98.12 130 ILE B C 1
ATOM 2329 O O . ILE B 1 130 ? -0.575 -7.871 -18.875 1 98.12 130 ILE B O 1
ATOM 2333 N N . ARG B 1 131 ? 0.978 -9.078 -19.812 1 97.62 131 ARG B N 1
ATOM 2334 C CA . ARG B 1 131 ? 0.117 -9.516 -20.906 1 97.62 131 ARG B CA 1
ATOM 2335 C C . ARG B 1 131 ? -1.068 -10.32 -20.375 1 97.62 131 ARG B C 1
ATOM 2337 O O . ARG B 1 131 ? -2.197 -10.148 -20.844 1 97.62 131 ARG B O 1
ATOM 2344 N N . PHE B 1 132 ? -0.754 -11.188 -19.5 1 98.12 132 PHE B N 1
ATOM 2345 C CA . PHE B 1 132 ? -1.814 -11.977 -18.891 1 98.12 132 PHE B CA 1
ATOM 2346 C C . PHE B 1 132 ? -2.883 -11.078 -18.281 1 98.12 132 PHE B C 1
ATOM 2348 O O . PHE B 1 132 ? -4.074 -11.234 -18.562 1 98.12 132 PHE B O 1
ATOM 2355 N N . TYR B 1 133 ? -2.453 -10.125 -17.453 1 98.56 133 TYR B N 1
ATOM 2356 C CA . TYR B 1 133 ? -3.414 -9.266 -16.766 1 98.56 133 TYR B CA 1
ATOM 2357 C C . TYR B 1 133 ? -4.164 -8.383 -17.75 1 98.56 133 TYR B C 1
ATOM 2359 O O . TYR B 1 133 ? -5.363 -8.141 -17.578 1 98.56 133 TYR B O 1
ATOM 2367 N N . HIS B 1 134 ? -3.469 -7.91 -18.734 1 98.5 134 HIS B N 1
ATOM 2368 C CA . HIS B 1 134 ? -4.148 -7.16 -19.781 1 98.5 134 HIS B CA 1
ATOM 2369 C C . HIS B 1 134 ? -5.254 -7.984 -20.422 1 98.5 134 HIS B C 1
ATOM 2371 O O . HIS B 1 134 ? -6.375 -7.504 -20.609 1 98.5 134 HIS B O 1
ATOM 2377 N N . ARG B 1 135 ? -4.949 -9.156 -20.75 1 98.06 135 ARG B N 1
ATOM 2378 C CA . ARG B 1 135 ? -5.922 -10.055 -21.375 1 98.06 135 ARG B CA 1
ATOM 2379 C C . ARG B 1 135 ? -7.117 -10.289 -20.453 1 98.06 135 ARG B C 1
ATOM 2381 O O . ARG B 1 135 ? -8.242 -10.461 -20.922 1 98.06 135 ARG B O 1
ATOM 2388 N N . GLU B 1 136 ? -6.809 -10.266 -19.219 1 98.06 136 GLU B N 1
ATOM 2389 C CA . GLU B 1 136 ? -7.855 -10.539 -18.25 1 98.06 136 GLU B CA 1
ATOM 2390 C C . GLU B 1 136 ? -8.594 -9.266 -17.859 1 98.06 136 GLU B C 1
ATOM 2392 O O . GLU B 1 136 ? -9.367 -9.258 -16.891 1 98.06 136 GLU B O 1
ATOM 2397 N N . GLY B 1 137 ? -8.359 -8.133 -18.484 1 98.38 137 GLY B N 1
ATOM 2398 C CA . GLY B 1 137 ? -9.188 -6.953 -18.344 1 98.38 137 GLY B CA 1
ATOM 2399 C C . GLY B 1 137 ? -8.57 -5.891 -17.453 1 98.38 137 GLY B C 1
ATOM 2400 O O . GLY B 1 137 ? -9.203 -4.871 -17.156 1 98.38 137 GLY B O 1
ATOM 2401 N N . PHE B 1 138 ? -7.336 -6.125 -17.031 1 98.81 138 PHE B N 1
ATOM 2402 C CA . PHE B 1 138 ? -6.645 -5.082 -16.281 1 98.81 138 PHE B CA 1
ATOM 2403 C C . PHE B 1 138 ? -6.07 -4.027 -17.234 1 98.81 138 PHE B C 1
ATOM 2405 O O . PHE B 1 138 ? -5.762 -4.328 -18.391 1 98.81 138 PHE B O 1
ATOM 2412 N N . SER B 1 139 ? -5.922 -2.838 -16.688 1 98.56 139 SER B N 1
ATOM 2413 C CA . SER B 1 139 ? -5.246 -1.757 -17.406 1 98.56 139 SER B CA 1
ATOM 2414 C C . SER B 1 139 ? -4.184 -1.1 -16.531 1 98.56 139 SER B C 1
ATOM 2416 O O . SER B 1 139 ? -4.273 -1.135 -15.297 1 98.56 139 SER B O 1
ATOM 2418 N N . VAL B 1 140 ? -3.225 -0.504 -17.125 1 98.62 140 VAL B N 1
ATOM 2419 C CA . VAL B 1 140 ? -2.156 0.165 -16.391 1 98.62 140 VAL B CA 1
ATOM 2420 C C . VAL B 1 140 ? -2.68 1.468 -15.781 1 98.62 140 VAL B C 1
ATOM 2422 O O . VAL B 1 140 ? -3.264 2.293 -16.484 1 98.62 140 VAL B O 1
ATOM 2425 N N . ALA B 1 141 ? -2.492 1.608 -14.523 1 98.69 141 ALA B N 1
ATOM 2426 C CA . ALA B 1 141 ? -2.902 2.816 -13.812 1 98.69 141 ALA B CA 1
ATOM 2427 C C . ALA B 1 141 ? -1.701 3.703 -13.492 1 98.69 141 ALA B C 1
ATOM 2429 O O . ALA B 1 141 ? -1.859 4.879 -13.164 1 98.69 141 ALA B O 1
ATOM 2430 N N . GLY B 1 142 ? -0.543 3.131 -13.57 1 98.56 142 GLY B N 1
ATOM 2431 C CA . GLY B 1 142 ? 0.664 3.891 -13.281 1 98.56 142 GLY B CA 1
ATOM 2432 C C . GLY B 1 142 ? 1.918 3.037 -13.273 1 98.56 142 GLY B C 1
ATOM 2433 O O . GLY B 1 142 ? 1.857 1.833 -13.523 1 98.56 142 GLY B O 1
ATOM 2434 N N . ARG B 1 143 ? 3.025 3.711 -13.078 1 98.5 143 ARG B N 1
ATOM 2435 C CA . ARG B 1 143 ? 4.34 3.084 -12.984 1 98.5 143 ARG B CA 1
ATOM 2436 C C . ARG B 1 143 ? 5.184 3.742 -11.898 1 98.5 143 ARG B C 1
ATOM 2438 O O . ARG B 1 143 ? 5.402 4.957 -11.922 1 98.5 143 ARG B O 1
ATOM 2445 N N . ILE B 1 144 ? 5.586 2.947 -10.883 1 98.56 144 ILE B N 1
ATOM 2446 C CA . ILE B 1 144 ? 6.488 3.432 -9.852 1 98.56 144 ILE B CA 1
ATOM 2447 C C . ILE B 1 144 ? 7.938 3.199 -10.273 1 98.56 144 ILE B C 1
ATOM 2449 O O . ILE B 1 144 ? 8.375 2.055 -10.398 1 98.56 144 ILE B O 1
ATOM 2453 N N . PRO B 1 145 ? 8.648 4.238 -10.5 1 98 145 PRO B N 1
ATOM 2454 C CA . PRO B 1 145 ? 10.055 4.035 -10.852 1 98 145 PRO B CA 1
ATOM 2455 C C . PRO B 1 145 ? 10.852 3.389 -9.727 1 98 145 PRO B C 1
ATOM 2457 O O . PRO B 1 145 ? 10.617 3.676 -8.555 1 98 145 PRO B O 1
ATOM 2460 N N . SER B 1 146 ? 11.75 2.473 -10.117 1 97.06 146 SER B N 1
ATOM 2461 C CA . SER B 1 146 ? 12.586 1.792 -9.133 1 97.06 146 SER B CA 1
ATOM 2462 C C . SER B 1 146 ? 11.742 1.123 -8.055 1 97.06 146 SER B C 1
ATOM 2464 O O . SER B 1 146 ? 12.039 1.24 -6.863 1 97.06 146 SER B O 1
ATOM 2466 N N . GLY B 1 147 ? 10.711 0.498 -8.523 1 96.5 147 GLY B N 1
ATOM 2467 C CA . GLY B 1 147 ? 9.773 -0.131 -7.609 1 96.5 147 GLY B CA 1
ATOM 2468 C C . GLY B 1 147 ? 10.406 -1.221 -6.762 1 96.5 147 GLY B C 1
ATOM 2469 O O . GLY B 1 147 ? 9.992 -1.446 -5.625 1 96.5 147 GLY B O 1
ATOM 2470 N N . PHE B 1 148 ? 11.352 -1.941 -7.184 1 94.44 148 PHE B N 1
ATOM 2471 C CA . PHE B 1 148 ? 12.109 -2.857 -6.34 1 94.44 148 PHE B CA 1
ATOM 2472 C C . PHE B 1 148 ? 13.508 -3.074 -6.898 1 94.44 148 PHE B C 1
ATOM 2474 O O . PHE B 1 148 ? 13.781 -2.762 -8.062 1 94.44 148 PHE B O 1
ATOM 2481 N N . LEU B 1 149 ? 14.32 -3.486 -6.105 1 95.06 149 LEU B N 1
ATOM 2482 C CA . LEU B 1 149 ? 15.734 -3.73 -6.387 1 95.06 149 LEU B CA 1
ATOM 2483 C C . LEU B 1 149 ? 16.016 -5.227 -6.461 1 95.06 149 LEU B C 1
ATOM 2485 O O . LEU B 1 149 ? 15.641 -5.98 -5.559 1 95.06 149 LEU B O 1
ATOM 2489 N N . HIS B 1 150 ? 16.625 -5.621 -7.5 1 95.56 150 HIS B N 1
ATOM 2490 C CA . HIS B 1 150 ? 17 -7.02 -7.656 1 95.56 150 HIS B CA 1
ATOM 2491 C C . HIS B 1 150 ? 18.328 -7.152 -8.383 1 95.56 150 HIS B C 1
ATOM 2493 O O . HIS B 1 150 ? 18.484 -6.645 -9.5 1 95.56 150 HIS B O 1
ATOM 2499 N N . GLU B 1 151 ? 19.219 -7.836 -7.645 1 94.38 151 GLU B N 1
ATOM 2500 C CA . GLU B 1 151 ? 20.531 -8.086 -8.211 1 94.38 151 GLU B CA 1
ATOM 2501 C C . GLU B 1 151 ? 21.156 -6.797 -8.75 1 94.38 151 GLU B C 1
ATOM 2503 O O . GLU B 1 151 ? 21.625 -6.754 -9.883 1 94.38 151 GLU B O 1
ATOM 2508 N N . GLY B 1 152 ? 21.062 -5.773 -8.039 1 92.25 152 GLY B N 1
ATOM 2509 C CA . GLY B 1 152 ? 21.719 -4.508 -8.336 1 92.25 152 GLY B CA 1
ATOM 2510 C C . GLY B 1 152 ? 20.969 -3.666 -9.352 1 92.25 152 GLY B C 1
ATOM 2511 O O . GLY B 1 152 ? 21.422 -2.586 -9.727 1 92.25 152 GLY B O 1
ATOM 2512 N N . ARG B 1 153 ? 19.891 -4.184 -9.781 1 95.75 153 ARG B N 1
ATOM 2513 C CA . ARG B 1 153 ? 19.094 -3.451 -10.758 1 95.75 153 ARG B CA 1
ATOM 2514 C C . ARG B 1 153 ? 17.859 -2.824 -10.102 1 95.75 153 ARG B C 1
ATOM 2516 O O . ARG B 1 153 ? 17.297 -3.393 -9.172 1 95.75 153 ARG B O 1
ATOM 2523 N N . GLU B 1 154 ? 17.547 -1.617 -10.547 1 96.69 154 GLU B N 1
ATOM 2524 C CA . GLU B 1 154 ? 16.266 -0.993 -10.234 1 96.69 154 GLU B CA 1
ATOM 2525 C C . GLU B 1 154 ? 15.211 -1.345 -11.281 1 96.69 154 GLU B C 1
ATOM 2527 O O . GLU B 1 154 ? 15.398 -1.094 -12.477 1 96.69 154 GLU B O 1
ATOM 2532 N N . ILE B 1 155 ? 14.141 -1.873 -10.828 1 97.44 155 ILE B N 1
ATOM 2533 C CA . ILE B 1 155 ? 13.078 -2.314 -11.727 1 97.44 155 ILE B CA 1
ATOM 2534 C C . ILE B 1 155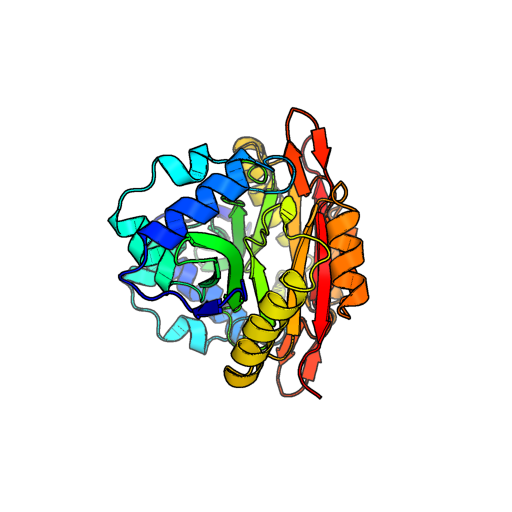 ? 11.781 -1.584 -11.391 1 97.44 155 ILE B C 1
ATOM 2536 O O . ILE B 1 155 ? 11.406 -1.481 -10.219 1 97.44 155 ILE B O 1
ATOM 2540 N N . ASP B 1 156 ? 11.117 -1.103 -12.43 1 98.25 156 ASP B N 1
ATOM 2541 C CA . ASP B 1 156 ? 9.859 -0.389 -12.219 1 98.25 156 ASP B CA 1
ATOM 2542 C C . ASP B 1 156 ? 8.742 -1.353 -11.828 1 98.25 156 ASP B C 1
ATOM 2544 O O . ASP B 1 156 ? 8.742 -2.512 -12.25 1 98.25 156 ASP B O 1
ATOM 2548 N N . ASP B 1 157 ? 7.867 -0.826 -11.008 1 97.94 157 ASP B N 1
ATOM 2549 C CA . ASP B 1 157 ? 6.613 -1.51 -10.711 1 97.94 157 ASP B CA 1
ATOM 2550 C C . ASP B 1 157 ? 5.473 -0.96 -11.562 1 97.94 157 ASP B C 1
ATOM 2552 O O . ASP B 1 157 ? 5.211 0.245 -11.562 1 97.94 157 ASP B O 1
ATOM 2556 N N . VAL B 1 158 ? 4.816 -1.802 -12.219 1 98.62 158 VAL B N 1
ATOM 2557 C CA . VAL B 1 158 ? 3.654 -1.417 -13.016 1 98.62 158 VAL B CA 1
ATOM 2558 C C . VAL B 1 158 ? 2.375 -1.675 -12.219 1 98.62 158 VAL B C 1
ATOM 2560 O O . VAL B 1 158 ? 2.107 -2.807 -11.812 1 98.62 158 VAL B O 1
ATOM 2563 N N . ILE B 1 159 ? 1.614 -0.661 -11.992 1 98.75 159 I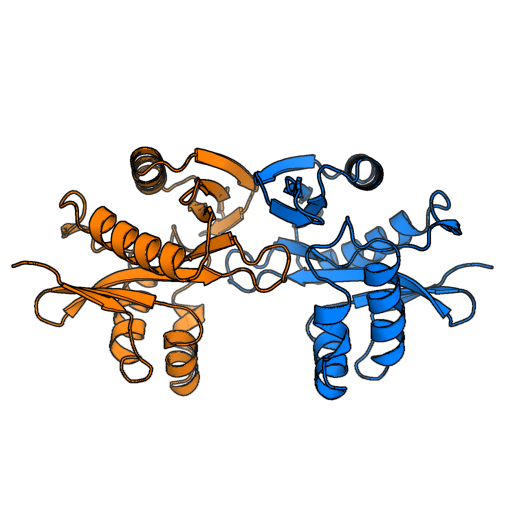LE B N 1
ATOM 2564 C CA . ILE B 1 159 ? 0.358 -0.753 -11.258 1 98.75 159 ILE B CA 1
ATOM 2565 C C . ILE B 1 159 ? -0.794 -0.988 -12.234 1 98.75 159 ILE B C 1
ATOM 2567 O O . ILE B 1 159 ? -0.96 -0.24 -13.195 1 98.75 159 ILE B O 1
ATOM 2571 N N . MET B 1 160 ? -1.564 -1.999 -11.977 1 98.88 160 MET B N 1
ATOM 2572 C CA . MET B 1 160 ? -2.699 -2.303 -12.844 1 98.88 160 MET B CA 1
ATOM 2573 C C . MET B 1 160 ? -3.986 -2.422 -12.031 1 98.88 160 MET B C 1
ATOM 2575 O O . MET B 1 160 ? -3.947 -2.754 -10.844 1 98.88 160 MET B O 1
ATOM 2579 N N . VAL B 1 161 ? -5.082 -2.133 -12.68 1 98.81 161 VAL B N 1
ATOM 2580 C CA . VAL B 1 161 ? -6.379 -2.119 -12.008 1 98.81 161 VAL B CA 1
ATOM 2581 C C . VAL B 1 161 ? -7.434 -2.752 -12.914 1 98.81 161 VAL B C 1
ATOM 2583 O O . VAL B 1 161 ? -7.293 -2.744 -14.141 1 98.81 161 VAL B O 1
ATOM 2586 N N . LYS B 1 162 ? -8.398 -3.301 -12.352 1 98.69 162 LYS B N 1
ATOM 2587 C CA . LYS B 1 162 ? -9.57 -3.85 -13.023 1 98.69 162 LYS B CA 1
ATOM 2588 C C . LYS B 1 162 ? -10.836 -3.621 -12.203 1 98.69 162 LYS B C 1
ATOM 2590 O O . LYS B 1 162 ? -10.914 -4.035 -11.047 1 98.69 162 LYS B O 1
ATOM 2595 N N . ARG B 1 163 ? -11.812 -2.984 -12.75 1 98.12 163 ARG B N 1
ATOM 2596 C CA . ARG B 1 163 ? -13.125 -2.898 -12.125 1 98.12 163 ARG B CA 1
ATOM 2597 C C . ARG B 1 163 ? -13.875 -4.223 -12.25 1 98.12 163 ARG B C 1
ATOM 2599 O O . ARG B 1 163 ? -13.898 -4.832 -13.32 1 98.12 163 ARG B O 1
ATOM 2606 N N . ILE B 1 164 ? -14.453 -4.688 -11.195 1 97.69 164 ILE B N 1
ATOM 2607 C CA . ILE B 1 164 ? -15.102 -5.992 -11.266 1 97.69 164 ILE B CA 1
ATOM 2608 C C . ILE B 1 164 ? -16.578 -5.852 -10.914 1 97.69 164 ILE B C 1
ATOM 2610 O O . ILE B 1 164 ? -17.312 -6.848 -10.852 1 97.69 164 ILE B O 1
ATOM 2614 N N . ALA B 1 165 ? -17.016 -4.773 -10.414 1 85.44 165 ALA B N 1
ATOM 2615 C CA . ALA B 1 165 ? -18.453 -4.594 -10.172 1 85.44 165 ALA B CA 1
ATOM 2616 C C . ALA B 1 165 ? -18.953 -3.287 -10.781 1 85.44 165 ALA B C 1
ATOM 2618 O O . ALA B 1 165 ? -18.203 -2.301 -10.844 1 85.44 165 ALA B O 1
ATOM 2619 N N . ASP B 1 166 ? -20.156 -3.234 -11.586 1 65.25 166 ASP B N 1
ATOM 2620 C CA . ASP B 1 166 ? -20.859 -2.059 -12.086 1 65.25 166 ASP B CA 1
ATOM 2621 C C . ASP B 1 166 ? -21.547 -1.304 -10.945 1 65.25 166 ASP B C 1
ATOM 2623 O O . ASP B 1 166 ? -21.891 -1.896 -9.922 1 65.25 166 ASP B O 1
#

InterPro domains:
  IPR000182 GNAT domain [PF00583] (36-138)
  IPR000182 GNAT domain [PS51186] (3-165)
  IPR016181 Acyl-CoA N-acyltransferase [SSF55729] (1-163)
  IPR050832 Bacterial Acetyltransferase [PTHR43877] (11-143)

Sequence (332 aa):
MSATIRLLGIDEAEAFRSIRLEALRTEPAFFASSAEDWEKLPDEEWRRRTVGNPVFVAFQDDVPVGIMGLMRQSASKMAHRATLVMVYLRRELRGTGLAKRLLDAVADYARNEGIKQLELAVSADNPAAIRFYHREGFSVAGRIPSGFLHEGREIDDVIMVKRIADMSATIRLLGIDEAEAFRSIRLEALRTEPAFFASSAEDWEKLPDEEWRRRTVGNPVFVAFQDDVPVGIMGLMRQSASKMAHRATLVMVYLRRELRGTGLAKRLLDAVADYARNEGIKQLELAVSADNPAAIRFYHREGFSVAGRIPSGFLHEGREIDDVIMVKRIAD

Secondary structure (DSSP, 8-state):
-PPEEEE--GGGHHHHHHHHHHHHHH-GGG-SS-HHHHHT--HHHHHHHHHHS-EEEEEETTEEEEEEEEEE--SGGGTTEEEEEEEEE-GGGTTTTHHHHHHHHHHHHHHHTT--EEEEEEETT-HHHHHHHHHTT-EEEEEEEEEEEETTEEEEEEEEEEE---/-PPEEEE--TT-HHHHHHHHHHHHHH-GGG-SS-HHHHHT--HHHHHHHHHHS-EEEEEETTEEEEEEEEEE--SGGGTTEEEEEEEEE-GGGTTTTHHHHHHHHHHHHHHHTT--EEEEEEETT-HHHHHHHHHTT-EEEEEEEEEEEETTEEEEEEEEEEE---

Solvent-accessible surface area (backbone atoms only — not comparable to full-atom values): 17576 Å² total; per-residue (Å²): 134,79,67,46,76,44,73,50,48,60,89,39,27,64,56,50,50,52,43,52,46,47,43,28,66,75,44,47,86,67,44,51,44,50,42,70,74,55,69,75,55,52,72,67,54,43,28,48,53,29,58,70,33,60,31,34,34,31,23,48,95,86,36,63,47,29,35,38,28,44,46,66,42,79,37,69,26,26,41,40,31,30,31,53,37,74,73,41,62,45,74,91,51,60,91,70,52,52,66,57,52,52,50,48,52,53,50,53,52,38,46,76,72,58,28,33,30,43,31,37,71,39,39,64,87,37,59,67,58,53,51,50,42,43,74,71,59,30,43,80,34,31,46,42,77,58,42,28,52,52,96,92,35,72,38,33,26,33,30,32,37,28,76,70,55,136,135,78,68,46,74,46,73,50,48,59,89,38,27,63,57,50,49,53,42,52,46,48,42,28,65,75,44,47,86,66,44,51,43,50,43,71,74,55,69,75,54,53,71,69,53,44,28,47,54,28,59,71,32,59,31,36,35,30,24,49,94,87,36,65,48,29,36,40,29,43,46,65,41,78,40,69,26,25,42,41,30,28,31,53,39,74,72,42,63,45,74,90,51,60,92,68,55,54,66,56,52,52,50,49,52,53,49,52,52,37,46,75,71,59,28,31,31,44,29,39,72,41,40,66,86,38,59,66,59,52,51,51,41,43,74,71,59,32,45,79,35,31,46,41,77,58,42,26,49,53,97,90,36,72,38,34,26,34,29,32,36,28,78,74,51,134

Foldseek 3Di:
DDKDKDWDALVCLVLVLVVLLVQQVVCVPKDQDHSVNPVPDDPVVSSCVSPVWTKMFIDDVNHTFWIKTKAADDPPVRRLEIEIDSTDGHPVCPPVCVSVVNVVVVLVVSVVVNHFKYKYKTWPVCVVVVVVVVVVAKDWPDKAWQPHDDPNDRTIITMIMHTSHD/DDKDKDWDALVCLVLVLVVLLVQQVVCVPKDQDHSVNPVPDDPNVSSCVSPVWTKMFIDDVNHTFWIKTKAADDPPVRRLEIEIDSTDGHPVCPPVCVSVVRVVVVLVVSVVVNHFKYKYKTWPVCVVVVVVVVVVAKDWPDKAWQPHDDPNDRTIITMIMHTRHD